Protein AF-A0A522SKP1-F1 (afdb_monomer_lite)

Sequence (192 aa):
MNYILMKWAIGGFLCLIQFFSLSTPVSAQMIFCGKASSDLYKVLIRNDFKVKRYDSPSVAITSAPDAAVIFIIANGYPKIKNEIAPELLQLARKKNLRLYIEYPVKLPGLSISDTVIEARLERGIIVSDDFDKDLEPMSILGINDCHIIPAKVDSPLIVLGNVAGFDKAVYGVKDVKTYPGTPAIKQRLVFL

Foldseek 3Di:
DPPPPPPVVVPPPPPPPPPPPPPPPPPAAAEEAEDCPDPVNVVCVVVVHRYHYDPDLQCRLVVGAAQHEYEHAQHDPPVGADEDDVVSVVSCVVSVYWYKGFRHPDDPPKDWAPDKDFDDQKWKFACDPPDDPQRDGQFTHDDPRDIWTFMDDPDAGIKIWRADDDGGRVVDDPPTDIGRTDSIDRPPPDPD

pLDDT: mean 80.48, std 19.47, range [23.89, 97.56]

Structure (mmCIF, N/CA/C/O backbone):
data_AF-A0A522SKP1-F1
#
_entry.id   AF-A0A522SKP1-F1
#
loop_
_atom_site.group_PDB
_atom_site.id
_atom_site.type_symbol
_atom_site.label_atom_id
_atom_site.label_alt_id
_atom_site.label_comp_id
_atom_site.label_asym_id
_atom_site.label_entity_id
_atom_site.label_seq_id
_atom_site.pdbx_PDB_ins_code
_atom_site.Cartn_x
_atom_site.Cartn_y
_atom_site.Cartn_z
_atom_site.occupancy
_atom_site.B_iso_or_equiv
_atom_site.auth_seq_id
_atom_site.auth_comp_id
_atom_site.auth_asym_id
_atom_site.auth_atom_id
_atom_site.pdbx_PDB_model_num
ATOM 1 N N . MET A 1 1 ? -27.621 -32.223 -66.601 1.00 51.00 1 MET A N 1
ATOM 2 C CA . MET A 1 1 ? -26.224 -32.230 -66.106 1.00 51.00 1 MET A CA 1
ATOM 3 C C . MET A 1 1 ? -25.909 -30.798 -65.693 1.00 51.00 1 MET A C 1
ATOM 5 O O . MET A 1 1 ? -26.190 -29.950 -66.522 1.00 51.00 1 MET A O 1
ATOM 9 N N . ASN A 1 2 ? -25.442 -30.531 -64.462 1.00 49.78 2 ASN A N 1
ATOM 10 C CA . ASN A 1 2 ? -24.969 -29.221 -63.924 1.00 49.78 2 ASN A CA 1
ATOM 11 C C . ASN A 1 2 ? -25.647 -28.716 -62.628 1.00 49.78 2 ASN A C 1
ATOM 13 O O . ASN A 1 2 ? -25.691 -27.518 -62.386 1.00 49.78 2 ASN A O 1
ATOM 17 N N . TYR A 1 3 ? -26.088 -29.610 -61.734 1.00 50.09 3 TYR A N 1
ATOM 18 C CA . TYR A 1 3 ? -26.435 -29.242 -60.342 1.00 50.09 3 TYR A CA 1
ATOM 19 C C . TYR A 1 3 ? -25.334 -29.586 -59.317 1.00 50.09 3 TYR A C 1
ATOM 21 O O . TYR A 1 3 ? -25.556 -29.502 -58.113 1.00 50.09 3 TYR A O 1
ATOM 29 N N . ILE A 1 4 ? -24.135 -29.967 -59.779 1.00 52.53 4 ILE A N 1
ATOM 30 C CA . ILE A 1 4 ? -23.022 -30.414 -58.914 1.00 52.53 4 ILE A CA 1
ATOM 31 C C . ILE A 1 4 ? -21.950 -29.323 -58.726 1.00 52.53 4 ILE A C 1
ATOM 33 O O . ILE A 1 4 ? -21.206 -29.357 -57.749 1.00 52.53 4 ILE A O 1
ATOM 37 N N . LEU A 1 5 ? -21.908 -28.292 -59.580 1.00 47.09 5 LEU A N 1
ATOM 38 C CA . LEU A 1 5 ? -20.851 -27.272 -59.521 1.00 47.09 5 LEU A CA 1
ATOM 39 C C . LEU A 1 5 ? -21.137 -26.074 -58.597 1.00 47.09 5 LEU A C 1
ATOM 41 O O . LEU A 1 5 ? -20.236 -25.280 -58.360 1.00 47.09 5 LEU A O 1
ATOM 45 N N . MET A 1 6 ? -22.347 -25.943 -58.039 1.00 43.56 6 MET A N 1
ATOM 46 C CA . MET A 1 6 ? -22.731 -24.776 -57.220 1.00 43.56 6 MET A CA 1
ATOM 47 C C . MET A 1 6 ? -22.872 -25.081 -55.719 1.00 43.56 6 MET A C 1
ATOM 49 O O . MET A 1 6 ? -23.517 -24.340 -54.986 1.00 43.56 6 MET A O 1
ATOM 53 N N . LYS A 1 7 ? -22.267 -26.175 -55.239 1.00 44.56 7 LYS A N 1
ATOM 54 C CA . LYS A 1 7 ? -22.150 -26.464 -53.794 1.00 44.56 7 LYS A CA 1
ATOM 55 C C . LYS A 1 7 ? -20.744 -26.244 -53.228 1.00 44.56 7 LYS A C 1
ATOM 57 O O . LYS A 1 7 ? -20.591 -26.173 -52.016 1.00 44.56 7 LYS A O 1
ATOM 62 N N . TRP A 1 8 ? -19.742 -26.042 -54.083 1.00 45.84 8 TRP A N 1
ATOM 63 C CA . TRP A 1 8 ? -18.351 -25.840 -53.658 1.00 45.84 8 TRP A CA 1
ATOM 64 C C . TRP A 1 8 ? -17.953 -24.368 -53.474 1.00 45.84 8 TRP A C 1
ATOM 66 O O . TRP A 1 8 ? -16.864 -24.096 -52.988 1.00 45.84 8 TRP A O 1
ATOM 76 N N . ALA A 1 9 ? -18.837 -23.412 -53.786 1.00 47.34 9 ALA A N 1
ATOM 77 C CA . ALA A 1 9 ? -18.573 -21.983 -53.568 1.00 47.34 9 ALA A CA 1
ATOM 78 C C . ALA A 1 9 ? -18.977 -21.478 -52.166 1.00 47.34 9 ALA A C 1
ATOM 80 O O . ALA A 1 9 ? -18.608 -20.374 -51.785 1.00 47.34 9 ALA A O 1
ATOM 81 N N . ILE A 1 10 ? -19.708 -22.279 -51.381 1.00 50.38 10 ILE A N 1
ATOM 82 C CA . ILE A 1 10 ? -20.175 -21.898 -50.031 1.00 50.38 10 ILE A CA 1
ATOM 83 C C . ILE A 1 10 ? -19.309 -22.554 -48.932 1.00 50.38 10 ILE A C 1
ATOM 85 O O . ILE A 1 10 ? -19.344 -22.152 -47.775 1.00 50.38 10 ILE A O 1
ATOM 89 N N . GLY A 1 11 ? -18.457 -23.521 -49.293 1.00 43.12 11 GLY A N 1
ATOM 90 C CA . GLY A 1 11 ? -17.601 -24.261 -48.356 1.00 43.12 11 GLY A CA 1
ATOM 91 C C . GLY A 1 11 ? -16.252 -23.610 -48.023 1.00 43.12 11 GLY A C 1
ATOM 92 O O . GLY A 1 11 ? -15.461 -24.221 -47.314 1.00 43.12 11 GLY A O 1
ATOM 93 N N . GLY A 1 12 ? -15.960 -22.411 -48.542 1.00 45.41 12 GLY A N 1
ATOM 94 C CA . GLY A 1 12 ? -14.642 -21.766 -48.413 1.00 45.41 12 GLY A CA 1
ATOM 95 C C . GLY A 1 12 ? -14.581 -20.540 -47.497 1.00 45.41 12 GLY A C 1
ATOM 96 O O . GLY A 1 12 ? -13.493 -20.031 -47.251 1.00 45.41 12 GLY A O 1
ATOM 97 N N . PHE A 1 13 ? -15.716 -20.053 -46.985 1.00 48.25 13 PHE A N 1
ATOM 98 C CA . PHE A 1 13 ? -15.781 -18.780 -46.245 1.00 48.25 13 PHE A CA 1
ATOM 99 C C . PHE A 1 13 ? -16.067 -18.937 -44.740 1.00 48.25 13 PHE A C 1
ATOM 101 O O . PHE A 1 13 ? -16.384 -17.970 -44.058 1.00 48.25 13 PHE A O 1
ATOM 108 N N . LEU A 1 14 ? -15.940 -20.151 -44.195 1.00 46.16 14 LEU A N 1
ATOM 109 C CA . LEU A 1 14 ? -16.206 -20.435 -42.778 1.00 46.16 14 LEU A CA 1
ATOM 110 C C . LEU A 1 14 ? -14.961 -20.915 -42.013 1.00 46.16 14 LEU A C 1
ATOM 112 O O . LEU A 1 14 ? -15.077 -21.687 -41.069 1.00 46.16 14 LEU A O 1
ATOM 116 N N . CYS A 1 15 ? -13.762 -20.495 -42.431 1.00 43.53 15 CYS A N 1
ATOM 117 C CA . CYS A 1 15 ? -12.507 -20.951 -41.816 1.00 43.53 15 CYS A CA 1
ATOM 118 C C . CYS A 1 15 ? -11.520 -19.821 -41.457 1.00 43.53 15 CYS A C 1
ATOM 120 O O . CYS A 1 15 ? -10.360 -20.096 -41.168 1.00 43.53 15 CYS A O 1
ATOM 122 N N . LEU A 1 16 ? -11.960 -18.553 -41.453 1.00 47.84 16 LEU A N 1
ATOM 123 C CA . LEU A 1 16 ? -11.087 -17.388 -41.208 1.00 47.84 16 LEU A CA 1
ATOM 124 C C . LEU A 1 16 ? -11.371 -16.598 -39.915 1.00 47.84 16 LEU A C 1
ATOM 126 O O . LEU A 1 16 ? -10.656 -15.644 -39.634 1.00 47.84 16 LEU A O 1
ATOM 130 N N . ILE A 1 17 ? -12.345 -16.996 -39.085 1.00 51.75 17 ILE A N 1
ATOM 131 C CA . ILE A 1 17 ? -12.649 -16.315 -37.801 1.00 51.75 17 ILE A CA 1
ATOM 132 C C . ILE A 1 17 ? -12.533 -17.290 -36.610 1.00 51.75 17 ILE A C 1
ATOM 134 O O . ILE A 1 17 ? -13.198 -17.161 -35.592 1.00 51.75 17 ILE A O 1
ATOM 138 N N . GLN A 1 18 ? -11.663 -18.297 -36.721 1.00 47.50 18 GLN A N 1
ATOM 139 C CA . GLN A 1 18 ? -11.276 -19.150 -35.586 1.00 47.50 18 GLN A CA 1
ATOM 140 C C . GLN A 1 18 ? -9.881 -18.814 -35.041 1.00 47.50 18 GLN A C 1
ATOM 142 O O . GLN A 1 18 ? -9.303 -19.602 -34.298 1.00 47.50 18 GLN A O 1
ATOM 147 N N . PHE A 1 19 ? -9.379 -17.596 -35.289 1.00 51.16 19 PHE A N 1
ATOM 148 C CA . PHE A 1 19 ? -8.466 -16.955 -34.337 1.00 51.16 19 PHE A CA 1
ATOM 149 C C . PHE A 1 19 ? -9.273 -16.552 -33.098 1.00 51.16 19 PHE A C 1
ATOM 151 O O . PHE A 1 19 ? -9.514 -15.383 -32.810 1.00 51.16 19 PHE A O 1
ATOM 158 N N . PHE A 1 20 ? -9.742 -17.570 -32.380 1.00 48.44 20 PHE A N 1
ATOM 159 C CA . PHE A 1 20 ? -10.091 -17.454 -30.983 1.00 48.44 20 PHE A CA 1
ATOM 160 C C . PHE A 1 20 ? -8.786 -17.042 -30.311 1.00 48.44 20 PHE A C 1
ATOM 162 O O . PHE A 1 20 ? -7.871 -17.854 -30.168 1.00 48.44 20 PHE A O 1
ATOM 169 N N . SER A 1 21 ? -8.650 -15.747 -30.025 1.00 45.88 21 SER A N 1
ATOM 170 C CA . SER A 1 21 ? -7.578 -15.227 -29.194 1.00 45.88 21 SER A CA 1
ATOM 171 C C . SER A 1 21 ? -7.577 -16.049 -27.914 1.00 45.88 21 SER A C 1
ATOM 173 O O . SER A 1 21 ? -8.400 -15.837 -27.025 1.00 45.88 21 SER A O 1
ATOM 175 N N . LEU A 1 22 ? -6.660 -17.012 -27.825 1.00 45.50 22 LEU A N 1
ATOM 176 C CA . LEU A 1 22 ? -6.204 -17.524 -26.550 1.00 45.50 22 LEU A CA 1
ATOM 177 C C . LEU A 1 22 ? -5.517 -16.329 -25.894 1.00 45.50 22 LEU A C 1
ATOM 179 O O . LEU A 1 22 ? -4.317 -16.111 -26.042 1.00 45.50 22 LEU A O 1
ATOM 183 N N . SER A 1 23 ? -6.307 -15.495 -25.224 1.00 53.03 23 SER A N 1
ATOM 184 C CA . SER A 1 23 ? -5.803 -14.554 -24.245 1.00 53.03 23 SER A CA 1
ATOM 185 C C . SER A 1 23 ? -5.222 -15.415 -23.138 1.00 53.03 23 SER A C 1
ATOM 187 O O . SER A 1 23 ? -5.904 -15.758 -22.177 1.00 53.03 23 SER A O 1
ATOM 189 N N . THR A 1 24 ? -3.966 -15.836 -23.299 1.00 52.34 24 THR A N 1
ATOM 190 C CA . THR A 1 24 ? -3.196 -16.336 -22.170 1.00 52.34 24 THR A CA 1
ATOM 191 C C . THR A 1 24 ? -3.277 -15.230 -21.130 1.00 52.34 24 THR A C 1
ATOM 193 O O . THR A 1 24 ? -2.902 -14.099 -21.466 1.00 52.34 24 THR A O 1
ATOM 196 N N . PRO A 1 25 ? -3.807 -15.485 -19.922 1.00 53.09 25 PRO A N 1
ATOM 197 C CA . PRO A 1 25 ? -3.788 -14.476 -18.886 1.00 53.09 25 PRO A CA 1
ATOM 198 C C . PRO A 1 25 ? -2.323 -14.098 -18.713 1.00 53.09 25 PRO A C 1
ATOM 200 O O . PRO A 1 25 ? -1.500 -14.931 -18.326 1.00 53.09 25 PRO A O 1
ATOM 203 N N . VAL A 1 26 ? -1.973 -12.870 -19.102 1.00 54.62 26 VAL A N 1
ATOM 204 C CA . VAL A 1 26 ? -0.657 -12.318 -18.809 1.00 54.62 26 VAL A CA 1
ATOM 205 C C . VAL A 1 26 ? -0.577 -12.356 -17.296 1.00 54.62 26 VAL A C 1
ATOM 207 O O . VAL A 1 26 ? -1.266 -11.604 -16.609 1.00 54.62 26 VAL A O 1
ATOM 210 N N . SER A 1 27 ? 0.199 -13.304 -16.775 1.00 62.56 27 SER A N 1
ATOM 211 C CA . SER A 1 27 ? 0.531 -13.346 -15.362 1.00 62.56 27 SER A CA 1
ATOM 212 C C . SER A 1 27 ? 1.279 -12.054 -15.084 1.00 62.56 27 SER A C 1
ATOM 214 O O . SER A 1 27 ? 2.463 -11.945 -15.405 1.00 62.56 27 SER A O 1
ATOM 216 N N . ALA A 1 28 ? 0.566 -11.055 -14.563 1.00 70.75 28 ALA A N 1
ATOM 217 C CA . ALA A 1 28 ? 1.128 -9.745 -14.298 1.00 70.75 28 ALA A CA 1
ATOM 218 C C . ALA A 1 28 ? 2.372 -9.925 -13.426 1.00 70.75 28 ALA A C 1
ATOM 220 O O . ALA A 1 28 ? 2.309 -10.521 -12.348 1.00 70.75 28 ALA A O 1
ATOM 221 N N . GLN A 1 29 ? 3.520 -9.461 -13.921 1.00 88.50 29 GLN A N 1
ATOM 222 C CA . GLN A 1 29 ? 4.763 -9.575 -13.176 1.00 88.50 29 GLN A CA 1
ATOM 223 C C . GLN A 1 29 ? 4.621 -8.816 -11.855 1.00 88.50 29 GLN A C 1
ATOM 225 O O . GLN A 1 29 ? 4.194 -7.660 -11.843 1.00 88.50 29 GLN A O 1
ATOM 230 N N . MET A 1 30 ? 4.997 -9.465 -10.754 1.00 94.12 30 MET A N 1
ATOM 231 C CA . MET A 1 30 ? 5.012 -8.844 -9.438 1.00 94.12 30 MET A CA 1
ATOM 232 C C . MET A 1 30 ? 6.386 -8.232 -9.163 1.00 94.12 30 MET A C 1
ATOM 234 O O . MET A 1 30 ? 7.426 -8.888 -9.279 1.00 94.12 30 MET A O 1
ATOM 238 N N . ILE A 1 31 ? 6.392 -6.959 -8.791 1.00 96.94 31 ILE A N 1
ATOM 239 C CA . ILE A 1 31 ? 7.588 -6.189 -8.471 1.00 96.94 31 ILE A CA 1
ATOM 240 C C . ILE A 1 31 ? 7.453 -5.653 -7.048 1.00 96.94 31 ILE A C 1
ATOM 242 O O . ILE A 1 31 ? 6.400 -5.160 -6.649 1.00 96.94 31 ILE A O 1
ATOM 246 N N . PHE A 1 32 ? 8.535 -5.729 -6.283 1.00 97.44 32 PHE A N 1
ATOM 247 C CA . PHE A 1 32 ? 8.614 -5.195 -4.930 1.00 97.44 32 PHE A CA 1
ATOM 248 C C . PHE A 1 32 ? 9.703 -4.135 -4.851 1.00 97.44 32 PHE A C 1
ATOM 250 O O . PHE A 1 32 ? 10.858 -4.381 -5.189 1.00 97.44 32 PHE A O 1
ATOM 257 N N . CYS A 1 33 ? 9.340 -2.954 -4.381 1.00 97.56 33 CYS A N 1
ATOM 258 C CA . CYS A 1 33 ? 10.231 -1.841 -4.137 1.00 97.56 33 CYS A CA 1
ATOM 259 C C . CYS A 1 33 ? 10.331 -1.610 -2.628 1.00 97.56 33 CYS A C 1
ATOM 261 O O . CYS A 1 33 ? 9.392 -1.118 -2.004 1.00 97.56 33 CYS A O 1
ATOM 263 N N . GLY A 1 34 ? 11.474 -1.968 -2.047 1.00 95.62 34 GLY A N 1
ATOM 264 C CA . GLY A 1 34 ? 11.715 -1.876 -0.611 1.00 95.62 34 GLY A CA 1
ATOM 265 C C . GLY A 1 34 ? 12.839 -2.798 -0.142 1.00 95.62 34 GLY A C 1
ATOM 266 O O . GLY A 1 34 ? 13.374 -3.608 -0.905 1.00 95.62 34 GLY A O 1
ATOM 267 N N . LYS A 1 35 ? 13.188 -2.701 1.142 1.00 95.19 35 LYS A N 1
ATOM 268 C CA . LYS A 1 35 ? 14.231 -3.520 1.774 1.00 95.19 35 LYS A CA 1
ATOM 269 C C . LYS A 1 35 ? 13.868 -5.005 1.751 1.00 95.19 35 LYS A C 1
ATOM 271 O O . LYS A 1 35 ? 12.743 -5.382 2.069 1.00 95.19 35 LYS A O 1
ATOM 276 N N . ALA A 1 36 ? 14.861 -5.861 1.508 1.00 93.94 36 ALA A N 1
ATOM 277 C CA . ALA A 1 36 ? 14.711 -7.316 1.632 1.00 93.94 36 ALA A CA 1
ATOM 278 C C . ALA A 1 36 ? 14.377 -7.773 3.068 1.00 93.94 36 ALA A C 1
ATOM 280 O O . ALA A 1 36 ? 13.857 -8.865 3.274 1.00 93.94 36 ALA A O 1
ATOM 281 N N . SER A 1 37 ? 14.657 -6.934 4.070 1.00 93.12 37 SER A N 1
ATOM 282 C CA . SER A 1 37 ? 14.289 -7.183 5.465 1.00 93.12 37 SER A CA 1
ATOM 283 C C . SER A 1 37 ? 12.813 -6.910 5.773 1.00 93.12 37 SER A C 1
ATOM 285 O O . SER A 1 37 ? 12.397 -7.202 6.892 1.00 93.12 37 SER A O 1
ATOM 287 N N . SER A 1 38 ? 12.039 -6.351 4.831 1.00 91.88 38 SER A N 1
ATOM 288 C CA . SER A 1 38 ? 10.600 -6.112 4.991 1.00 91.88 38 SER A CA 1
ATOM 289 C C . SER A 1 38 ? 9.860 -7.424 5.233 1.00 91.88 38 SER A C 1
ATOM 291 O O . SER A 1 38 ? 10.081 -8.407 4.523 1.00 91.88 38 SER A O 1
ATOM 293 N N . ASP A 1 39 ? 8.954 -7.438 6.208 1.00 89.88 39 ASP A N 1
ATOM 294 C CA . ASP A 1 39 ? 8.172 -8.635 6.510 1.00 89.88 39 ASP A CA 1
ATOM 295 C C . ASP A 1 39 ? 7.238 -9.009 5.361 1.00 89.88 39 ASP A C 1
ATOM 297 O O . ASP A 1 39 ? 7.133 -10.191 5.041 1.00 89.88 39 ASP A O 1
ATOM 301 N N . LEU A 1 40 ? 6.679 -8.025 4.646 1.00 90.31 40 LEU A N 1
ATOM 302 C CA . LEU A 1 40 ? 5.910 -8.287 3.430 1.00 90.31 40 LEU A CA 1
ATOM 303 C C . LEU A 1 40 ? 6.770 -8.976 2.361 1.00 90.31 40 LEU A C 1
ATOM 305 O O . LEU A 1 40 ? 6.334 -9.963 1.777 1.00 90.31 40 LEU A O 1
ATOM 309 N N . TYR A 1 41 ? 8.008 -8.517 2.138 1.00 94.25 41 TYR A N 1
ATOM 310 C CA . TYR A 1 41 ? 8.912 -9.181 1.191 1.00 94.25 41 TYR A CA 1
ATOM 311 C C . TYR A 1 41 ? 9.189 -10.630 1.599 1.00 94.25 41 TYR A C 1
ATOM 313 O O . TYR A 1 41 ? 9.073 -11.539 0.779 1.00 94.25 41 TYR A O 1
ATOM 321 N N . LYS A 1 42 ? 9.504 -10.865 2.879 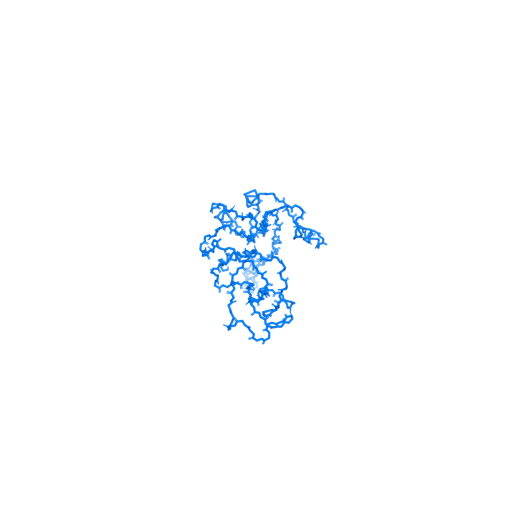1.00 94.94 42 LYS A N 1
ATOM 322 C CA . LYS A 1 42 ? 9.740 -12.218 3.403 1.00 94.94 42 LYS A CA 1
ATOM 323 C C . LYS A 1 42 ? 8.513 -13.110 3.229 1.00 94.94 42 LYS A C 1
ATOM 325 O O . LYS A 1 42 ? 8.673 -14.262 2.847 1.00 94.94 42 LYS A O 1
ATOM 330 N N . VAL A 1 43 ? 7.312 -12.601 3.507 1.00 94.00 43 VAL A N 1
ATOM 331 C CA . VAL A 1 43 ? 6.054 -13.345 3.339 1.00 94.00 43 VAL A CA 1
ATOM 332 C C . VAL A 1 43 ? 5.827 -13.699 1.873 1.00 94.00 43 VAL A C 1
ATOM 334 O O . VAL A 1 43 ? 5.525 -14.854 1.590 1.00 94.00 43 VAL A O 1
ATOM 337 N N . LEU A 1 44 ? 6.037 -12.764 0.942 1.00 92.81 44 LEU A N 1
ATOM 338 C CA . LEU A 1 44 ? 5.901 -13.035 -0.493 1.00 92.81 44 LEU A CA 1
ATOM 339 C C . LEU A 1 44 ? 6.845 -14.158 -0.945 1.00 92.81 44 LEU A C 1
ATOM 341 O O . LEU A 1 44 ? 6.407 -15.108 -1.584 1.00 92.81 44 LEU A O 1
ATOM 345 N N . ILE A 1 45 ? 8.122 -14.095 -0.560 1.00 94.88 45 ILE A N 1
ATOM 346 C CA . ILE A 1 45 ? 9.100 -15.128 -0.932 1.00 94.88 45 ILE A CA 1
ATOM 347 C C . ILE A 1 45 ? 8.792 -16.475 -0.263 1.00 94.88 45 ILE A C 1
ATOM 349 O O . ILE A 1 45 ? 8.900 -17.507 -0.913 1.00 94.88 45 ILE A O 1
ATOM 353 N N . ARG A 1 46 ? 8.377 -16.486 1.012 1.00 96.19 46 ARG A N 1
ATOM 354 C CA . ARG A 1 46 ? 8.002 -17.719 1.733 1.00 96.19 46 ARG A CA 1
ATOM 355 C C . ARG A 1 46 ? 6.777 -18.423 1.150 1.00 96.19 46 ARG A C 1
ATOM 357 O O . ARG A 1 46 ? 6.621 -19.610 1.390 1.00 96.19 46 ARG A O 1
ATOM 364 N N . ASN A 1 47 ? 5.918 -17.695 0.440 1.00 93.06 47 ASN A N 1
ATOM 365 C CA . ASN A 1 47 ? 4.747 -18.237 -0.251 1.00 93.06 47 ASN A CA 1
ATOM 366 C C . ASN A 1 47 ? 5.010 -18.431 -1.758 1.00 93.06 47 ASN A C 1
ATOM 368 O O . ASN A 1 47 ? 4.076 -18.406 -2.554 1.00 93.06 47 ASN A O 1
ATOM 372 N N . ASP A 1 48 ? 6.280 -18.562 -2.157 1.00 93.31 48 ASP A N 1
ATOM 373 C CA . ASP A 1 48 ? 6.715 -18.873 -3.524 1.00 93.31 48 ASP A CA 1
ATOM 374 C C . ASP A 1 48 ? 6.258 -17.874 -4.607 1.00 93.31 48 ASP A C 1
ATOM 376 O O . ASP A 1 48 ? 6.242 -18.182 -5.805 1.00 93.31 48 ASP A O 1
ATOM 380 N N . PHE A 1 49 ? 5.938 -16.629 -4.226 1.00 91.44 49 PHE A N 1
ATOM 381 C CA . PHE A 1 49 ? 5.663 -15.585 -5.208 1.00 91.44 49 PHE A CA 1
ATOM 382 C C . PHE A 1 49 ? 6.941 -15.227 -5.975 1.00 91.44 49 PHE A C 1
ATOM 384 O O . PHE A 1 49 ? 7.986 -14.905 -5.403 1.00 91.44 49 PHE A O 1
ATOM 391 N N . LYS A 1 50 ? 6.846 -15.203 -7.309 1.00 92.50 50 LYS A N 1
ATOM 392 C CA . LYS A 1 50 ? 7.926 -14.731 -8.185 1.00 92.50 50 LYS A CA 1
ATOM 393 C C . LYS A 1 50 ? 7.941 -13.207 -8.205 1.00 92.50 50 LYS A C 1
ATOM 395 O O . LYS A 1 50 ? 7.203 -12.586 -8.969 1.00 92.50 50 LYS A O 1
ATOM 400 N N . VAL A 1 51 ? 8.794 -12.616 -7.373 1.00 94.06 51 VAL A N 1
ATOM 401 C CA . VAL A 1 51 ? 8.865 -11.162 -7.196 1.00 94.06 51 VAL A CA 1
ATOM 402 C C . VAL A 1 51 ? 10.229 -10.619 -7.607 1.00 94.06 51 VAL A C 1
ATOM 404 O O . VAL A 1 51 ? 11.263 -11.095 -7.139 1.00 94.06 51 VAL A O 1
ATOM 407 N N . LYS A 1 52 ? 10.252 -9.581 -8.451 1.00 95.81 52 LYS A N 1
ATOM 408 C CA . LYS A 1 52 ? 11.487 -8.841 -8.754 1.00 95.81 52 LYS A CA 1
ATOM 409 C C . LYS A 1 52 ? 11.660 -7.695 -7.761 1.00 95.81 52 LYS A C 1
ATOM 411 O O . LYS A 1 52 ? 10.775 -6.849 -7.650 1.00 95.81 52 LYS A O 1
ATOM 416 N N . ARG A 1 53 ? 12.790 -7.654 -7.047 1.00 97.00 53 ARG A N 1
ATOM 417 C CA . ARG A 1 53 ? 13.057 -6.632 -6.024 1.00 97.00 53 ARG A CA 1
ATOM 418 C C . ARG A 1 53 ? 13.861 -5.452 -6.575 1.00 97.00 53 ARG A C 1
ATOM 420 O O . ARG A 1 53 ? 14.844 -5.655 -7.282 1.00 97.00 53 ARG A O 1
ATOM 427 N N . TYR A 1 54 ? 13.482 -4.241 -6.181 1.00 97.31 54 TYR A N 1
ATOM 428 C CA . TYR A 1 54 ? 14.214 -2.994 -6.401 1.00 97.31 54 TYR A CA 1
ATOM 429 C C . TYR A 1 54 ? 14.297 -2.183 -5.103 1.00 97.31 54 TYR A C 1
ATOM 431 O O . TYR A 1 54 ? 13.481 -2.354 -4.198 1.00 97.31 54 TYR A O 1
ATOM 439 N N . ASP A 1 55 ? 15.264 -1.272 -5.026 1.00 94.94 55 ASP A N 1
ATOM 440 C CA . ASP A 1 55 ? 15.429 -0.364 -3.882 1.00 94.94 55 ASP A CA 1
ATOM 441 C C . ASP A 1 55 ? 14.829 1.034 -4.126 1.00 94.94 55 ASP A C 1
ATOM 443 O O . ASP A 1 55 ? 14.644 1.792 -3.177 1.00 94.94 55 ASP A O 1
ATOM 447 N N . SER A 1 56 ? 14.497 1.371 -5.380 1.00 95.06 56 SER A N 1
ATOM 448 C CA . SER A 1 56 ? 13.980 2.687 -5.775 1.00 95.06 56 SER A CA 1
ATOM 449 C C . SER A 1 56 ? 12.686 2.587 -6.596 1.00 95.06 56 SER A C 1
ATOM 451 O O . SER A 1 56 ? 12.653 1.825 -7.574 1.00 95.06 56 SER A O 1
ATOM 453 N N . PRO A 1 57 ? 11.658 3.409 -6.292 1.00 95.62 57 PRO A N 1
ATOM 454 C CA . PRO A 1 57 ? 10.434 3.471 -7.086 1.00 95.62 57 PRO A CA 1
ATOM 455 C C . PRO A 1 57 ? 10.680 3.870 -8.543 1.00 95.62 57 PRO A C 1
ATOM 457 O O . PRO A 1 57 ? 10.023 3.342 -9.439 1.00 95.62 57 PRO A O 1
ATOM 460 N N . SER A 1 58 ? 11.646 4.760 -8.805 1.00 97.00 58 SER A N 1
ATOM 461 C CA . SER A 1 58 ? 11.945 5.218 -10.169 1.00 97.00 58 SER A CA 1
ATOM 462 C C . SER A 1 58 ? 12.435 4.073 -11.051 1.00 97.00 58 SER A C 1
ATOM 464 O O . SER A 1 58 ? 11.946 3.891 -12.168 1.00 97.00 58 SER A O 1
ATOM 466 N N . VAL A 1 59 ? 13.348 3.251 -10.527 1.00 97.25 59 VAL A N 1
ATOM 467 C CA . VAL A 1 59 ? 13.892 2.087 -11.233 1.00 97.25 59 VAL A CA 1
ATOM 468 C C . VAL A 1 59 ? 12.823 1.009 -11.386 1.00 97.25 59 VAL A C 1
ATOM 470 O O . VAL A 1 59 ? 12.700 0.441 -12.472 1.00 97.25 59 VAL A O 1
ATOM 473 N N . ALA A 1 60 ? 12.021 0.763 -10.345 1.00 97.06 60 ALA A N 1
ATOM 474 C CA . ALA A 1 60 ? 10.933 -0.211 -10.383 1.00 97.06 60 ALA A CA 1
ATOM 475 C C . ALA A 1 60 ? 9.905 0.125 -11.477 1.00 97.06 60 ALA A C 1
ATOM 477 O O . ALA A 1 60 ? 9.629 -0.714 -12.328 1.00 97.06 60 ALA A O 1
ATOM 478 N N . ILE A 1 61 ? 9.401 1.364 -11.515 1.00 97.31 61 ILE A N 1
ATOM 479 C CA . ILE A 1 61 ? 8.396 1.820 -12.494 1.00 97.31 61 ILE A CA 1
ATOM 480 C C . ILE A 1 61 ? 8.976 1.850 -13.918 1.00 97.31 61 ILE A C 1
ATOM 482 O O . ILE A 1 61 ? 8.331 1.423 -14.882 1.00 97.31 61 ILE A O 1
ATOM 486 N N . THR A 1 62 ? 10.215 2.321 -14.075 1.00 97.44 62 THR A N 1
ATOM 487 C CA . THR A 1 62 ? 10.853 2.413 -15.399 1.00 97.44 62 THR A CA 1
ATOM 488 C C . THR A 1 62 ? 11.157 1.033 -15.976 1.00 97.44 62 THR A C 1
ATOM 490 O O . THR A 1 62 ? 10.948 0.814 -17.168 1.00 97.44 62 THR A O 1
ATOM 493 N N . SER A 1 63 ? 11.573 0.083 -15.135 1.00 96.56 63 SER A N 1
ATOM 494 C CA . SER A 1 63 ? 11.918 -1.281 -15.557 1.00 96.56 63 SER A CA 1
ATOM 495 C C . SER A 1 63 ? 10.716 -2.217 -15.676 1.00 96.56 63 SER A C 1
ATOM 497 O O . SER A 1 63 ? 10.855 -3.303 -16.236 1.00 96.56 63 SER A O 1
ATOM 499 N N . ALA A 1 64 ? 9.567 -1.845 -15.108 1.00 96.19 64 ALA A N 1
ATOM 500 C CA . ALA A 1 64 ? 8.376 -2.679 -15.129 1.00 96.19 64 ALA A CA 1
ATOM 501 C C . ALA A 1 64 ? 7.846 -2.864 -16.560 1.00 96.19 64 ALA A C 1
ATOM 503 O O . ALA A 1 64 ? 7.761 -1.868 -17.293 1.00 96.19 64 ALA A O 1
ATOM 504 N N . PRO A 1 65 ? 7.471 -4.093 -16.955 1.00 94.81 65 PRO A N 1
ATOM 505 C CA . PRO A 1 65 ? 6.685 -4.299 -18.160 1.00 94.81 65 PRO A CA 1
ATOM 506 C C . PRO A 1 65 ? 5.280 -3.724 -17.970 1.00 94.81 65 PRO A C 1
ATOM 508 O O . PRO A 1 65 ? 4.835 -3.486 -16.841 1.00 94.81 65 PRO A O 1
ATOM 511 N N . ASP A 1 66 ? 4.581 -3.516 -19.079 1.00 93.44 66 ASP A N 1
ATOM 512 C CA . ASP A 1 66 ? 3.203 -3.039 -19.055 1.00 93.44 66 ASP A CA 1
ATOM 513 C C . ASP A 1 66 ? 2.304 -3.996 -18.253 1.00 93.44 66 ASP A C 1
ATOM 515 O O . ASP A 1 66 ? 2.537 -5.207 -18.197 1.00 93.44 66 ASP A O 1
ATOM 519 N N . ALA A 1 67 ? 1.288 -3.438 -17.596 1.00 93.31 67 ALA A N 1
ATOM 520 C CA . ALA A 1 67 ? 0.340 -4.140 -16.728 1.00 93.31 67 ALA A CA 1
ATOM 521 C C . ALA A 1 67 ? 0.935 -4.842 -15.484 1.00 93.31 67 ALA A C 1
ATOM 523 O O . ALA A 1 67 ? 0.226 -5.590 -14.804 1.00 93.31 67 ALA A O 1
ATOM 524 N N . ALA A 1 68 ? 2.206 -4.604 -15.136 1.00 93.94 68 ALA A N 1
ATOM 525 C CA . ALA A 1 68 ? 2.811 -5.170 -13.929 1.00 93.94 68 ALA A CA 1
ATOM 526 C C . ALA A 1 68 ? 2.180 -4.634 -12.629 1.00 93.94 68 ALA A C 1
ATOM 528 O O . ALA A 1 68 ? 1.644 -3.522 -12.566 1.00 93.94 68 ALA A O 1
ATOM 529 N N . VAL A 1 69 ? 2.300 -5.428 -11.561 1.00 94.62 69 VAL A N 1
ATOM 530 C CA . VAL A 1 69 ? 1.900 -5.056 -10.198 1.00 94.62 69 VAL A CA 1
ATOM 531 C C . VAL A 1 69 ? 3.143 -4.663 -9.411 1.00 94.62 69 VAL A C 1
ATOM 533 O O . VAL A 1 69 ? 4.095 -5.439 -9.340 1.00 94.62 69 VAL A O 1
ATOM 536 N N . ILE A 1 70 ? 3.136 -3.482 -8.793 1.00 95.94 70 ILE A N 1
ATOM 537 C CA . ILE A 1 70 ? 4.269 -2.975 -8.015 1.00 95.94 70 ILE A CA 1
ATOM 538 C C . ILE A 1 70 ? 3.836 -2.630 -6.591 1.00 95.94 70 ILE A C 1
ATOM 540 O O . ILE A 1 70 ? 2.960 -1.790 -6.386 1.00 95.94 70 ILE A O 1
ATOM 544 N N . PHE A 1 71 ? 4.512 -3.227 -5.612 1.00 95.88 71 PHE A N 1
ATOM 545 C CA . PHE A 1 71 ? 4.443 -2.842 -4.203 1.00 95.88 71 PHE A CA 1
ATOM 546 C C . PHE A 1 71 ? 5.569 -1.859 -3.889 1.00 95.88 71 PHE A C 1
ATOM 548 O O . PHE A 1 71 ? 6.737 -2.216 -4.007 1.00 95.88 71 PHE A O 1
ATOM 555 N N . ILE A 1 72 ? 5.241 -0.633 -3.493 1.00 96.00 72 ILE A N 1
ATOM 556 C CA . ILE A 1 72 ? 6.193 0.395 -3.062 1.00 96.00 72 ILE A CA 1
ATOM 557 C C . ILE A 1 72 ? 6.041 0.570 -1.552 1.00 96.00 72 ILE A C 1
ATOM 559 O O . ILE A 1 72 ? 5.057 1.142 -1.091 1.00 96.00 72 ILE A O 1
ATOM 563 N N . ILE A 1 73 ? 7.003 0.042 -0.796 1.00 94.19 73 ILE A N 1
ATOM 564 C CA . ILE A 1 73 ? 6.969 -0.071 0.669 1.00 94.19 73 ILE A CA 1
ATOM 565 C C . ILE A 1 73 ? 7.784 1.050 1.311 1.00 94.19 73 ILE A C 1
ATOM 567 O O . ILE A 1 73 ? 8.842 1.445 0.818 1.00 94.19 73 ILE A O 1
ATOM 571 N N . ALA A 1 74 ? 7.276 1.603 2.408 1.00 91.19 74 ALA A N 1
ATOM 572 C CA . ALA A 1 74 ? 7.862 2.730 3.116 1.00 91.19 74 ALA A CA 1
ATOM 573 C C . ALA A 1 74 ? 8.992 2.249 4.037 1.00 91.19 74 ALA A C 1
ATOM 575 O O . ALA A 1 74 ? 8.806 1.942 5.21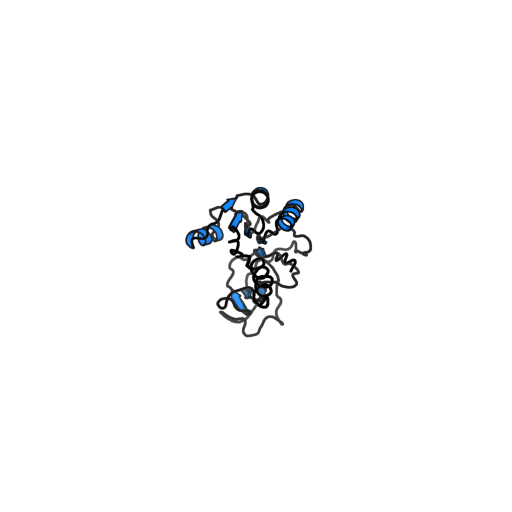1 1.00 91.19 74 ALA A O 1
ATOM 576 N N . ASN A 1 75 ? 10.217 2.225 3.508 1.00 90.31 75 ASN A N 1
ATOM 577 C CA . ASN A 1 75 ? 11.413 1.710 4.194 1.00 90.31 75 ASN A CA 1
ATOM 578 C C . ASN A 1 75 ? 11.774 2.379 5.535 1.00 90.31 75 ASN A C 1
ATOM 580 O O . ASN A 1 75 ? 12.645 1.859 6.246 1.00 90.31 75 ASN A O 1
ATOM 584 N N . GLY A 1 76 ? 11.201 3.545 5.833 1.00 88.00 76 GLY A N 1
ATOM 585 C CA . GLY A 1 76 ? 11.405 4.275 7.082 1.00 88.00 76 GLY A CA 1
ATOM 586 C C . GLY A 1 76 ? 10.105 4.591 7.810 1.00 88.00 76 GLY A C 1
ATOM 587 O O . GLY A 1 76 ? 10.098 5.501 8.637 1.00 88.00 76 GLY A O 1
ATOM 588 N N . TYR A 1 77 ? 9.019 3.877 7.504 1.00 85.56 77 TYR A N 1
ATOM 589 C CA . TYR A 1 77 ? 7.778 3.964 8.262 1.00 85.56 77 TYR A CA 1
ATOM 590 C C . TYR A 1 77 ? 8.033 3.775 9.772 1.00 85.56 77 TYR A C 1
ATOM 592 O O . TYR A 1 77 ? 8.855 2.931 10.142 1.00 85.56 77 TYR A O 1
ATOM 600 N N . PRO A 1 78 ? 7.367 4.556 10.644 1.00 88.44 78 PRO A N 1
ATOM 601 C CA . PRO A 1 78 ? 6.412 5.632 10.336 1.00 88.44 78 PRO A CA 1
ATOM 602 C C . PRO A 1 78 ? 7.053 7.020 10.143 1.00 88.44 78 PRO A C 1
ATOM 604 O O . PRO A 1 78 ? 6.351 8.007 9.930 1.00 88.44 78 PRO A O 1
ATOM 607 N N . LYS A 1 79 ? 8.385 7.127 10.220 1.00 90.31 79 LYS A N 1
ATOM 608 C CA . LYS A 1 79 ? 9.120 8.406 10.201 1.00 90.31 79 LYS A CA 1
ATOM 609 C C . LYS A 1 79 ? 9.291 8.989 8.798 1.00 90.31 79 LYS A C 1
ATOM 611 O O . LYS A 1 79 ? 9.355 10.203 8.644 1.00 90.31 79 LYS A O 1
ATOM 616 N N . ILE A 1 80 ? 9.395 8.133 7.784 1.00 90.56 80 ILE A N 1
ATOM 617 C CA . ILE A 1 80 ? 9.664 8.517 6.396 1.00 90.56 80 ILE A CA 1
ATOM 618 C C . ILE A 1 80 ? 8.506 8.047 5.518 1.00 90.56 80 ILE A C 1
ATOM 620 O O . ILE A 1 80 ? 8.205 6.854 5.460 1.00 90.56 80 ILE A O 1
ATOM 624 N N . LYS A 1 81 ? 7.884 9.007 4.831 1.00 90.00 81 LYS A N 1
ATOM 625 C CA . LYS A 1 81 ? 6.831 8.799 3.831 1.00 90.00 81 LYS A CA 1
ATOM 626 C C . LYS A 1 81 ? 7.442 8.536 2.451 1.00 90.00 81 LYS A C 1
ATOM 628 O O . LYS A 1 81 ? 8.536 9.012 2.155 1.00 90.00 81 LYS A O 1
ATOM 633 N N . ASN A 1 82 ? 6.723 7.819 1.591 1.00 90.06 82 ASN A N 1
ATOM 634 C CA . ASN A 1 82 ? 7.126 7.627 0.198 1.00 90.06 82 ASN A CA 1
ATOM 635 C C . ASN A 1 82 ? 6.761 8.852 -0.649 1.00 90.06 82 ASN A C 1
ATOM 637 O O . ASN A 1 82 ? 5.591 9.216 -0.770 1.00 90.06 82 ASN A O 1
ATOM 641 N N . GLU A 1 83 ? 7.750 9.467 -1.289 1.00 91.25 83 GLU A N 1
ATOM 642 C CA . GLU A 1 83 ? 7.516 10.493 -2.303 1.00 91.25 83 GLU A CA 1
ATOM 643 C C . GLU A 1 83 ? 7.701 9.898 -3.698 1.00 91.25 83 GLU A C 1
ATOM 645 O O . GLU A 1 83 ? 8.754 9.349 -4.024 1.00 91.25 83 GLU A O 1
ATOM 650 N N . ILE A 1 84 ? 6.663 10.008 -4.527 1.00 92.81 84 ILE A N 1
ATOM 651 C CA . ILE A 1 84 ? 6.690 9.562 -5.917 1.00 92.81 84 ILE A CA 1
ATOM 652 C C . ILE A 1 84 ? 6.521 10.787 -6.803 1.00 92.81 84 ILE A C 1
ATOM 654 O O . ILE A 1 84 ? 5.521 11.502 -6.706 1.00 92.81 84 ILE A O 1
ATOM 658 N N . ALA A 1 85 ? 7.503 11.023 -7.672 1.00 93.00 85 ALA A N 1
ATOM 659 C CA . ALA A 1 85 ? 7.442 12.119 -8.626 1.00 93.00 85 ALA A CA 1
ATOM 660 C C . ALA A 1 85 ? 6.194 11.980 -9.525 1.00 93.00 85 ALA A C 1
ATOM 662 O O . ALA A 1 85 ? 5.899 10.865 -9.976 1.00 93.00 85 ALA A O 1
ATOM 663 N N . PRO A 1 86 ? 5.484 13.081 -9.842 1.00 92.50 86 PRO A N 1
ATOM 664 C CA . PRO A 1 86 ? 4.310 13.044 -10.718 1.00 92.50 86 PRO A CA 1
ATOM 665 C C . PRO A 1 86 ? 4.579 12.353 -12.060 1.00 92.50 86 PRO A C 1
ATOM 667 O O . PRO A 1 86 ? 3.712 11.661 -12.589 1.00 92.50 86 PRO A O 1
ATOM 670 N N . GLU A 1 87 ? 5.807 12.454 -12.560 1.00 95.25 87 GLU A N 1
ATOM 671 C CA . GLU A 1 87 ? 6.180 11.953 -13.887 1.00 95.25 87 GLU A CA 1
ATOM 672 C C . GLU A 1 87 ? 6.282 10.425 -13.885 1.00 95.25 87 GLU A C 1
ATOM 674 O O . GLU A 1 87 ? 5.925 9.759 -14.856 1.00 95.25 87 GLU A O 1
ATOM 679 N N . LEU A 1 88 ? 6.686 9.850 -12.747 1.00 96.25 88 LEU A N 1
ATOM 680 C CA . LEU A 1 88 ? 6.663 8.407 -12.529 1.00 96.25 88 LEU A CA 1
ATOM 681 C C . LEU A 1 88 ? 5.227 7.887 -12.427 1.00 96.25 88 LEU A C 1
ATOM 683 O O . LEU A 1 88 ? 4.938 6.808 -12.936 1.00 96.25 88 LEU A O 1
ATOM 687 N N . LEU A 1 89 ? 4.314 8.652 -11.820 1.00 95.19 89 LEU A N 1
ATOM 688 C CA . LEU A 1 89 ? 2.893 8.293 -11.779 1.00 95.19 89 LEU A CA 1
ATOM 689 C C . LEU A 1 89 ? 2.257 8.364 -13.174 1.00 95.19 89 LEU A C 1
ATOM 691 O O . LEU A 1 89 ? 1.467 7.492 -13.530 1.00 95.19 89 LEU A O 1
ATOM 695 N N . GLN A 1 90 ? 2.625 9.354 -13.991 1.00 95.12 90 GLN A N 1
ATOM 696 C CA . GLN A 1 90 ? 2.206 9.427 -15.394 1.00 95.12 90 GLN A CA 1
ATOM 697 C C . GLN A 1 90 ? 2.749 8.248 -16.209 1.00 95.12 90 GLN A C 1
ATOM 699 O O . GLN A 1 90 ? 2.000 7.624 -16.960 1.00 95.12 90 GLN A O 1
ATOM 704 N N . LEU A 1 91 ? 4.024 7.892 -16.025 1.00 96.12 91 LEU A N 1
ATOM 705 C CA . LEU A 1 91 ? 4.619 6.720 -16.666 1.00 96.12 91 LEU A CA 1
ATOM 706 C C . LEU A 1 91 ? 3.914 5.428 -16.243 1.00 96.12 91 LEU A C 1
ATOM 708 O O . LEU A 1 91 ? 3.595 4.598 -17.093 1.00 96.12 91 LEU A O 1
ATOM 712 N N . ALA A 1 92 ? 3.627 5.275 -14.950 1.00 95.94 92 ALA A N 1
ATOM 713 C CA . ALA A 1 92 ? 2.891 4.131 -14.435 1.00 95.94 92 ALA A CA 1
ATOM 714 C C . ALA A 1 92 ? 1.495 4.024 -15.061 1.00 95.94 92 ALA A C 1
ATOM 716 O O . ALA A 1 92 ? 1.102 2.938 -15.474 1.00 95.94 92 ALA A O 1
ATOM 717 N N . ARG A 1 93 ? 0.787 5.150 -15.222 1.00 94.56 93 ARG A N 1
ATOM 718 C CA . ARG A 1 93 ? -0.497 5.198 -15.941 1.00 94.56 93 ARG A CA 1
ATOM 719 C C . ARG A 1 93 ? -0.351 4.787 -17.403 1.00 94.56 93 ARG A C 1
ATOM 721 O O . ARG A 1 93 ? -1.115 3.950 -17.866 1.00 94.56 93 ARG A O 1
ATOM 728 N N . LYS A 1 94 ? 0.646 5.322 -18.117 1.00 95.94 94 LYS A N 1
ATOM 729 C CA . LYS A 1 94 ? 0.903 4.992 -19.530 1.00 95.94 94 LYS A CA 1
ATOM 730 C C . LYS A 1 94 ? 1.155 3.496 -19.739 1.00 95.94 94 LYS A C 1
ATOM 732 O O . LYS A 1 94 ? 0.701 2.937 -20.728 1.00 95.94 94 LYS A O 1
ATOM 737 N N . LYS A 1 95 ? 1.860 2.866 -18.800 1.00 94.25 95 LYS A N 1
ATOM 738 C CA . LYS A 1 95 ? 2.163 1.430 -18.792 1.00 94.25 95 LYS A CA 1
ATOM 739 C C . LYS A 1 95 ? 1.052 0.563 -18.180 1.00 94.25 95 LYS A C 1
ATOM 741 O O . LYS A 1 95 ? 1.240 -0.639 -18.020 1.00 94.25 95 LYS A O 1
ATOM 746 N N . ASN A 1 96 ? -0.079 1.148 -17.781 1.00 94.62 96 ASN A N 1
ATOM 747 C CA . ASN A 1 96 ? -1.163 0.460 -17.073 1.00 94.62 96 ASN A CA 1
ATOM 748 C C . ASN A 1 96 ? -0.699 -0.305 -15.809 1.00 94.62 96 ASN A C 1
ATOM 750 O O . ASN A 1 96 ? -1.173 -1.400 -15.513 1.00 94.62 96 ASN A O 1
ATOM 754 N N . LEU A 1 97 ? 0.278 0.234 -15.074 1.00 95.12 97 LEU A N 1
ATOM 755 C CA . LEU A 1 97 ? 0.807 -0.413 -13.873 1.00 95.12 97 LEU A CA 1
ATOM 756 C C . LEU A 1 97 ? -0.190 -0.323 -12.720 1.00 95.12 97 LEU A C 1
ATOM 758 O O . LEU A 1 97 ? -0.777 0.728 -12.454 1.00 95.12 97 LEU A O 1
ATOM 762 N N . ARG A 1 98 ? -0.295 -1.409 -11.956 1.00 94.19 98 ARG A N 1
ATOM 763 C CA . ARG A 1 98 ? -1.065 -1.454 -10.711 1.00 94.19 98 ARG A CA 1
ATOM 764 C C . ARG A 1 98 ? -0.133 -1.184 -9.540 1.00 94.19 98 ARG A C 1
ATOM 766 O O . ARG A 1 98 ? 0.743 -1.996 -9.251 1.00 94.19 98 ARG A O 1
ATOM 773 N N . LEU A 1 99 ? -0.324 -0.055 -8.863 1.00 94.38 99 LEU A N 1
ATOM 774 C CA . LEU A 1 99 ? 0.543 0.368 -7.765 1.00 94.38 99 LEU A CA 1
ATOM 775 C C . LEU A 1 99 ? -0.141 0.192 -6.404 1.00 94.38 99 LEU A C 1
ATOM 777 O O . LEU A 1 99 ? -1.272 0.634 -6.193 1.00 94.38 99 LEU A O 1
ATOM 781 N N . TYR A 1 100 ? 0.595 -0.402 -5.472 1.00 93.31 100 TYR A N 1
ATOM 782 C CA . TYR A 1 100 ? 0.357 -0.315 -4.035 1.00 93.31 100 TYR A CA 1
ATOM 783 C C . TYR A 1 100 ? 1.433 0.600 -3.455 1.00 93.31 100 TYR A C 1
ATOM 785 O O . TYR A 1 100 ? 2.615 0.272 -3.539 1.00 93.31 100 TYR A O 1
ATOM 793 N N . ILE A 1 101 ? 1.047 1.757 -2.918 1.00 93.69 101 ILE A N 1
ATOM 794 C CA . ILE A 1 101 ? 1.994 2.753 -2.399 1.00 93.69 101 ILE A CA 1
ATOM 795 C C . ILE A 1 101 ? 1.782 2.899 -0.900 1.00 93.69 101 ILE A C 1
ATOM 797 O O . ILE A 1 101 ? 0.756 3.420 -0.463 1.00 93.69 101 ILE A O 1
ATOM 801 N N . GLU A 1 102 ? 2.758 2.450 -0.119 1.00 90.81 102 GLU A N 1
ATOM 802 C CA . GLU A 1 102 ? 2.744 2.558 1.332 1.00 90.81 102 GLU A CA 1
ATOM 803 C C . GLU A 1 102 ? 3.127 3.969 1.787 1.00 90.81 102 GLU A C 1
ATOM 805 O O . GLU A 1 102 ? 4.127 4.525 1.337 1.00 90.81 102 GLU A O 1
ATOM 810 N N . TYR A 1 103 ? 2.321 4.543 2.675 1.00 90.44 103 TYR A N 1
ATOM 811 C CA . TYR A 1 103 ? 2.567 5.770 3.420 1.00 90.44 103 TYR A CA 1
ATOM 812 C C . TYR A 1 103 ? 3.055 6.948 2.550 1.00 90.44 103 TYR A C 1
ATOM 814 O O . TYR A 1 103 ? 4.140 7.486 2.794 1.00 90.44 103 TYR A O 1
ATOM 822 N N . PRO A 1 104 ? 2.317 7.341 1.489 1.00 91.94 104 PRO A N 1
ATOM 823 C CA . PRO A 1 104 ? 2.790 8.364 0.566 1.00 91.94 104 PRO A CA 1
ATOM 824 C C . PRO A 1 104 ? 2.700 9.781 1.132 1.00 91.94 104 PRO A C 1
ATOM 826 O O . PRO A 1 104 ? 1.822 10.101 1.926 1.00 91.94 104 PRO A O 1
ATOM 829 N N . VAL A 1 105 ? 3.572 10.667 0.650 1.00 90.38 105 VAL A N 1
ATOM 830 C CA . VAL A 1 105 ? 3.497 12.106 0.952 1.00 90.38 105 VAL A CA 1
ATOM 831 C C . VAL A 1 105 ? 2.252 12.729 0.325 1.00 90.38 105 VAL A C 1
ATOM 833 O O . VAL A 1 105 ? 1.510 13.446 0.983 1.00 90.38 105 VAL A O 1
ATOM 836 N N . LYS A 1 106 ? 2.031 12.463 -0.964 1.00 88.12 106 LYS A N 1
ATOM 837 C CA . LYS A 1 106 ? 0.942 13.028 -1.764 1.00 88.12 106 LYS A CA 1
ATOM 838 C C . LYS A 1 106 ? 0.620 12.097 -2.924 1.00 88.12 106 LYS A C 1
ATOM 840 O O . LYS A 1 106 ? 1.515 11.425 -3.435 1.00 88.12 106 LYS A O 1
ATOM 845 N N . LEU A 1 107 ? -0.631 12.103 -3.378 1.00 88.88 107 LEU A N 1
ATOM 846 C CA . LEU A 1 107 ? -1.037 11.460 -4.626 1.00 88.88 107 LEU A CA 1
ATOM 847 C C . LEU A 1 107 ? -1.985 12.380 -5.407 1.00 88.88 107 LEU A C 1
ATOM 849 O O . LEU A 1 107 ? -2.859 13.002 -4.802 1.00 88.88 107 LEU A O 1
ATOM 853 N N . PRO A 1 108 ? -1.857 12.465 -6.745 1.00 86.19 108 PRO A N 1
ATOM 854 C CA . PRO A 1 108 ? -2.766 13.255 -7.565 1.00 86.19 108 PRO A CA 1
ATOM 855 C C . PRO A 1 108 ? -4.219 12.813 -7.375 1.00 86.19 108 PRO A C 1
ATOM 857 O O . PRO A 1 108 ? -4.522 11.624 -7.493 1.00 86.19 108 PRO A O 1
ATOM 860 N N . GLY A 1 109 ? -5.103 13.779 -7.120 1.00 84.94 109 GLY A N 1
ATOM 861 C CA . GLY A 1 109 ? -6.536 13.540 -6.932 1.00 84.94 109 GLY A CA 1
ATOM 862 C C . GLY A 1 109 ? -6.932 13.037 -5.542 1.00 84.94 109 GLY A C 1
ATOM 863 O O . GLY A 1 109 ? -8.102 12.737 -5.343 1.00 84.94 109 GLY A O 1
ATOM 864 N N . LEU A 1 110 ? -5.999 12.957 -4.585 1.00 83.88 110 LEU A N 1
ATOM 865 C CA . LEU A 1 110 ? -6.295 12.514 -3.226 1.00 83.88 110 LEU A CA 1
ATOM 866 C C . LEU A 1 110 ? -5.930 13.579 -2.191 1.00 83.88 110 LEU A C 1
ATOM 868 O O . LEU A 1 110 ? -4.796 14.050 -2.135 1.00 83.88 110 LEU A O 1
ATOM 872 N N . SER A 1 111 ? -6.895 13.920 -1.337 1.00 86.75 111 SER A N 1
ATOM 873 C CA . SER A 1 111 ? -6.668 14.794 -0.187 1.00 86.75 111 SER A CA 1
ATOM 874 C C . SER A 1 111 ? -6.113 13.965 0.967 1.00 86.75 111 SER A C 1
ATOM 876 O O . SER A 1 111 ? -6.881 13.297 1.661 1.00 86.75 111 SER A O 1
ATOM 878 N N . ILE A 1 112 ? -4.794 14.000 1.151 1.00 86.81 112 ILE A N 1
ATOM 879 C CA . ILE A 1 112 ? -4.080 13.348 2.256 1.00 86.81 112 ILE A CA 1
ATOM 880 C C . ILE A 1 112 ? -3.791 14.394 3.338 1.00 86.81 112 ILE A C 1
ATOM 882 O O . ILE A 1 112 ? -3.343 15.495 3.035 1.00 86.81 112 ILE A O 1
ATOM 886 N N . SER A 1 113 ? -4.058 14.046 4.593 1.00 85.44 113 SER A N 1
ATOM 887 C CA . SER A 1 113 ? -3.750 14.866 5.764 1.00 85.44 113 SER A CA 1
ATOM 888 C C . SER A 1 113 ? -2.255 14.844 6.096 1.00 85.44 113 SER A C 1
ATOM 890 O O . SER A 1 113 ? -1.612 13.792 6.064 1.00 85.44 113 SER A O 1
ATOM 892 N N . ASP A 1 114 ? -1.719 15.988 6.521 1.00 83.44 114 ASP A N 1
ATOM 893 C CA . ASP A 1 114 ? -0.362 16.072 7.071 1.00 83.44 114 ASP A CA 1
ATOM 894 C C . ASP A 1 114 ? -0.269 15.505 8.493 1.00 83.44 114 ASP A C 1
ATOM 896 O O . ASP A 1 114 ? 0.787 15.016 8.904 1.00 83.44 114 ASP A O 1
ATOM 900 N N . THR A 1 115 ? -1.383 15.515 9.230 1.00 86.56 115 THR A N 1
ATOM 901 C CA . THR A 1 115 ? -1.480 14.950 10.577 1.00 86.56 115 THR A CA 1
ATOM 902 C C . THR A 1 115 ? -1.454 13.428 10.530 1.00 86.56 115 THR A C 1
ATOM 904 O O . THR A 1 115 ? -2.263 12.808 9.836 1.00 86.56 115 THR A O 1
ATOM 907 N N . VAL A 1 116 ? -0.549 12.844 11.314 1.00 87.06 116 VAL A N 1
ATOM 908 C CA . VAL A 1 116 ? -0.462 11.401 11.545 1.00 87.06 116 VAL A CA 1
ATOM 909 C C . VAL A 1 116 ? -1.325 11.037 12.750 1.00 87.06 116 VAL A C 1
ATOM 911 O O . VAL A 1 116 ? -1.237 11.680 13.794 1.00 87.06 116 VAL A O 1
ATOM 914 N N . ILE A 1 117 ? -2.144 10.001 12.602 1.00 83.62 117 ILE A N 1
ATOM 915 C CA . ILE A 1 117 ? -2.911 9.389 13.683 1.00 83.62 117 ILE A CA 1
ATOM 916 C C . ILE A 1 117 ? -2.202 8.104 14.091 1.00 83.62 117 ILE A C 1
ATOM 918 O O . ILE A 1 117 ? -2.004 7.218 13.263 1.00 83.62 117 ILE A O 1
ATOM 922 N N . GLU A 1 118 ? -1.834 8.012 15.363 1.00 89.00 118 GLU A N 1
ATOM 923 C CA . GLU A 1 118 ? -1.402 6.768 15.994 1.00 89.00 118 GLU A CA 1
ATOM 924 C C . GLU A 1 118 ? -2.657 6.018 16.459 1.00 89.00 118 GLU A C 1
ATOM 926 O O . GLU A 1 118 ? -3.366 6.473 17.359 1.00 89.00 118 GLU A O 1
ATOM 931 N N . ALA A 1 119 ? -2.968 4.901 15.808 1.00 80.62 119 ALA A N 1
ATOM 932 C CA . ALA A 1 119 ? -4.089 4.051 16.166 1.00 80.62 119 ALA A CA 1
ATOM 933 C C . ALA A 1 119 ? -3.774 3.311 17.466 1.00 80.62 119 ALA A C 1
ATOM 935 O O . ALA A 1 119 ? -2.800 2.559 17.547 1.00 80.62 119 ALA A O 1
ATOM 936 N N . ARG A 1 120 ? -4.617 3.513 18.479 1.00 84.56 120 ARG A N 1
ATOM 937 C CA . ARG A 1 120 ? -4.447 2.887 19.800 1.00 84.56 120 ARG A CA 1
ATOM 938 C C . ARG A 1 120 ? -5.580 1.941 20.132 1.00 84.56 120 ARG A C 1
ATOM 940 O O . ARG A 1 120 ? -5.344 0.849 20.640 1.00 84.56 120 ARG A O 1
ATOM 947 N N . LEU A 1 121 ? -6.803 2.378 19.858 1.00 85.62 121 LEU A N 1
ATOM 948 C CA . LEU A 1 121 ? -8.022 1.609 20.113 1.00 85.62 121 LEU A CA 1
ATOM 949 C C . LEU A 1 121 ? -8.715 1.214 18.809 1.00 85.62 121 LEU A C 1
ATOM 951 O O . LEU A 1 121 ? -9.498 0.266 18.776 1.00 85.62 121 LEU A O 1
ATOM 955 N N . GLU A 1 122 ? -8.385 1.913 17.728 1.00 86.69 122 GLU A N 1
ATOM 956 C CA . GLU A 1 122 ? -8.939 1.686 16.415 1.00 86.69 122 GLU A CA 1
ATOM 957 C C . GLU A 1 122 ? -8.500 0.327 15.861 1.00 86.69 122 GLU A C 1
ATOM 959 O O . GLU A 1 122 ? -7.342 -0.085 15.961 1.00 86.69 122 GLU A O 1
ATOM 964 N N . ARG A 1 123 ? -9.442 -0.363 15.221 1.00 87.00 123 ARG A N 1
ATOM 965 C CA . ARG A 1 123 ? -9.197 -1.597 14.475 1.00 87.00 123 ARG A CA 1
ATOM 966 C C . ARG A 1 123 ? -9.349 -1.343 12.986 1.00 87.00 123 ARG A C 1
ATOM 968 O O . ARG A 1 123 ? -10.122 -0.472 12.586 1.00 87.00 123 ARG A O 1
ATOM 975 N N . GLY A 1 124 ? -8.638 -2.122 12.173 1.00 89.62 124 GLY A N 1
ATOM 976 C CA . GLY A 1 124 ? -8.890 -2.162 10.738 1.00 89.62 124 GLY A CA 1
ATOM 977 C C . GLY A 1 124 ? -10.222 -2.858 10.478 1.00 89.62 124 GLY A C 1
ATOM 978 O O . GLY A 1 124 ? -10.488 -3.900 11.063 1.00 89.62 124 GLY A O 1
ATOM 979 N N . ILE A 1 125 ? -11.063 -2.287 9.629 1.00 91.62 125 ILE A N 1
ATOM 980 C CA . ILE A 1 125 ? -12.347 -2.866 9.236 1.00 91.62 125 ILE A CA 1
ATOM 981 C C . ILE A 1 125 ? -12.357 -2.973 7.720 1.00 91.62 125 ILE A C 1
ATOM 983 O O . ILE A 1 125 ? -12.159 -1.969 7.029 1.00 91.62 125 ILE A O 1
ATOM 987 N N . ILE A 1 126 ? -12.591 -4.179 7.205 1.00 92.81 126 ILE A N 1
ATOM 988 C CA . ILE A 1 126 ? -12.794 -4.382 5.772 1.00 92.81 126 ILE A CA 1
ATOM 989 C C . ILE A 1 126 ? -14.120 -3.738 5.367 1.00 92.81 126 ILE A C 1
ATOM 991 O O . ILE A 1 126 ? -15.154 -3.992 5.980 1.00 92.81 126 ILE A O 1
ATOM 995 N N . VAL A 1 127 ? -14.107 -2.901 4.335 1.00 91.50 127 VAL A N 1
ATOM 996 C CA . VAL A 1 127 ? -15.318 -2.221 3.830 1.00 91.50 127 VAL A CA 1
ATOM 997 C C . VAL A 1 127 ? -15.558 -2.449 2.339 1.00 91.50 127 VAL A C 1
ATOM 999 O O . VAL A 1 127 ? -16.607 -2.065 1.832 1.00 91.50 127 VAL A O 1
ATOM 1002 N N . SER A 1 128 ? -14.614 -3.093 1.653 1.00 89.75 128 SER A N 1
ATOM 1003 C CA . SER A 1 128 ? -14.724 -3.473 0.246 1.00 89.75 128 SER A CA 1
ATOM 1004 C C . SER A 1 128 ? -14.949 -4.975 0.097 1.00 89.75 128 SER A C 1
ATOM 1006 O O . SER A 1 128 ? -14.514 -5.769 0.925 1.00 89.75 128 SER A O 1
ATOM 1008 N N . ASP A 1 129 ? -15.598 -5.339 -1.000 1.00 90.81 129 ASP A N 1
ATOM 1009 C CA . ASP A 1 129 ? -15.791 -6.685 -1.535 1.00 90.81 129 ASP A CA 1
ATOM 1010 C C . ASP A 1 129 ? -14.628 -7.166 -2.436 1.00 90.81 129 ASP A C 1
ATOM 1012 O O . ASP A 1 129 ? -14.706 -8.241 -3.020 1.00 90.81 129 ASP A O 1
ATOM 1016 N N . ASP A 1 130 ? -13.531 -6.399 -2.542 1.00 88.12 130 ASP A N 1
ATOM 1017 C CA . ASP A 1 130 ? -12.339 -6.744 -3.341 1.00 88.12 130 ASP A CA 1
ATOM 1018 C C . ASP A 1 130 ? -11.488 -7.884 -2.725 1.00 88.12 130 ASP A C 1
ATOM 1020 O O . ASP A 1 130 ? -10.535 -8.345 -3.364 1.00 88.12 130 ASP A O 1
ATOM 1024 N N . PHE A 1 131 ? -11.756 -8.283 -1.478 1.00 85.38 131 PHE A N 1
ATOM 1025 C CA . PHE A 1 131 ? -11.057 -9.373 -0.789 1.00 85.38 131 PHE A CA 1
ATOM 1026 C C . PHE A 1 131 ? -11.805 -10.706 -0.937 1.00 85.38 131 PHE A C 1
ATOM 1028 O O . PHE A 1 131 ? -12.954 -10.741 -1.370 1.00 85.38 131 PHE A O 1
ATOM 1035 N N . ASP A 1 132 ? -11.143 -11.820 -0.608 1.00 87.25 132 ASP A N 1
ATOM 1036 C CA . ASP A 1 132 ? -11.797 -13.129 -0.657 1.00 87.25 132 ASP A CA 1
ATOM 1037 C C . ASP A 1 132 ? -12.759 -13.350 0.529 1.00 87.25 132 ASP A C 1
ATOM 1039 O O . ASP A 1 132 ? -12.916 -12.504 1.412 1.00 87.25 132 ASP A O 1
ATOM 1043 N N . LYS A 1 133 ? -13.400 -14.522 0.549 1.00 88.69 133 LYS A N 1
ATOM 1044 C CA . LYS A 1 133 ? -14.374 -14.931 1.573 1.00 88.69 133 LYS A CA 1
ATOM 1045 C C . LYS A 1 133 ? -13.829 -14.964 3.011 1.00 88.69 133 LYS A C 1
ATOM 1047 O O . LYS A 1 133 ? -14.616 -15.004 3.950 1.00 88.69 133 LYS A O 1
ATOM 1052 N N . ASP A 1 134 ? -12.513 -15.006 3.199 1.00 88.69 134 ASP A N 1
ATOM 1053 C CA . ASP A 1 134 ? -11.892 -15.010 4.524 1.00 88.69 134 ASP A CA 1
ATOM 1054 C C . ASP A 1 134 ? -11.749 -13.572 5.067 1.00 88.69 134 ASP A C 1
ATOM 1056 O O . ASP A 1 134 ? -11.511 -13.378 6.258 1.00 88.69 134 ASP A O 1
ATOM 1060 N N . LEU A 1 135 ? -11.953 -12.557 4.216 1.00 89.25 135 LEU A N 1
ATOM 1061 C CA . LEU A 1 135 ? -11.919 -11.131 4.542 1.00 89.25 135 LEU A CA 1
ATOM 1062 C C . LEU A 1 135 ? -13.142 -10.396 3.972 1.00 89.25 135 LEU A C 1
ATOM 1064 O O . LEU A 1 135 ? -13.024 -9.392 3.275 1.00 89.25 135 LEU A O 1
ATOM 1068 N N . GLU A 1 136 ? -14.339 -10.877 4.300 1.00 94.12 136 GLU A N 1
ATOM 1069 C CA . GLU A 1 136 ? -15.595 -10.221 3.918 1.00 94.12 136 GLU A CA 1
ATOM 1070 C C . GLU A 1 136 ? -15.737 -8.818 4.545 1.00 94.12 136 GLU A C 1
ATOM 1072 O O . GLU A 1 136 ? -15.161 -8.548 5.611 1.00 94.12 136 GLU A O 1
ATOM 1077 N N . PRO A 1 137 ? -16.559 -7.926 3.958 1.00 94.19 137 PRO A N 1
ATOM 1078 C CA . PRO A 1 137 ? -16.929 -6.667 4.591 1.00 94.19 137 PRO A CA 1
ATOM 1079 C C . PRO A 1 137 ? -17.363 -6.842 6.055 1.00 94.19 137 PRO A C 1
ATOM 1081 O O . PRO A 1 137 ? -18.068 -7.785 6.411 1.00 94.19 137 PRO A O 1
ATOM 1084 N N . MET A 1 138 ? -16.961 -5.888 6.896 1.00 93.62 138 MET A N 1
ATOM 1085 C CA . MET A 1 138 ? -17.086 -5.870 8.360 1.00 93.62 138 MET 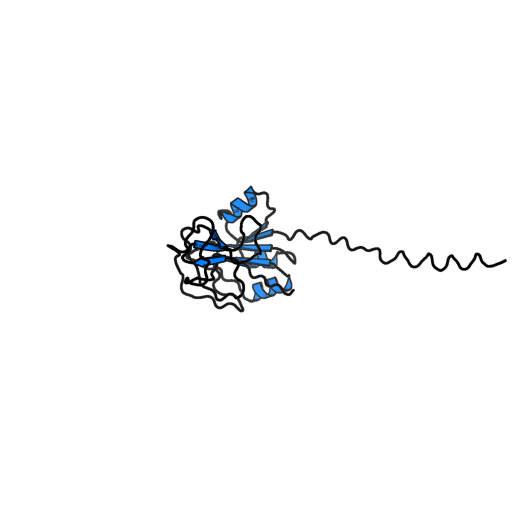A CA 1
ATOM 1086 C C . MET A 1 138 ? -16.154 -6.816 9.128 1.00 93.62 138 MET A C 1
ATOM 1088 O O . MET A 1 138 ? -16.217 -6.827 10.360 1.00 93.62 138 MET A O 1
ATOM 1092 N N . SER A 1 139 ? -15.259 -7.550 8.462 1.00 92.44 139 SER A N 1
ATOM 1093 C CA . SER A 1 139 ? -14.186 -8.273 9.155 1.00 92.44 139 SER A CA 1
ATOM 1094 C C . SER A 1 139 ? -13.249 -7.299 9.875 1.00 92.44 139 SER A C 1
ATOM 1096 O O . SER A 1 139 ? -12.898 -6.245 9.335 1.00 92.44 139 SER A O 1
ATOM 1098 N N . ILE A 1 140 ? -12.861 -7.649 11.101 1.00 90.81 140 ILE A N 1
ATOM 1099 C CA . ILE A 1 140 ? -11.991 -6.856 11.972 1.00 90.81 140 ILE A CA 1
ATOM 1100 C C . ILE A 1 140 ? -10.552 -7.363 11.862 1.00 90.81 140 ILE A C 1
ATOM 1102 O O . ILE A 1 140 ? -10.278 -8.553 11.968 1.00 90.81 140 ILE A O 1
ATOM 1106 N N . LEU A 1 141 ? -9.618 -6.427 11.705 1.00 88.25 141 LEU A N 1
ATOM 1107 C CA . LEU A 1 141 ? -8.181 -6.657 11.677 1.00 88.25 141 LEU A CA 1
ATOM 1108 C C . LEU A 1 141 ? -7.504 -5.969 12.863 1.00 88.25 141 LEU A C 1
ATOM 1110 O O . LEU A 1 141 ? -7.657 -4.763 13.092 1.00 88.25 141 LEU A O 1
ATOM 1114 N N . GLY A 1 142 ? -6.684 -6.729 13.587 1.00 84.12 142 GLY A N 1
ATOM 1115 C CA . GLY A 1 142 ? -5.735 -6.177 14.547 1.00 84.12 142 GLY A CA 1
ATOM 1116 C C . GLY A 1 142 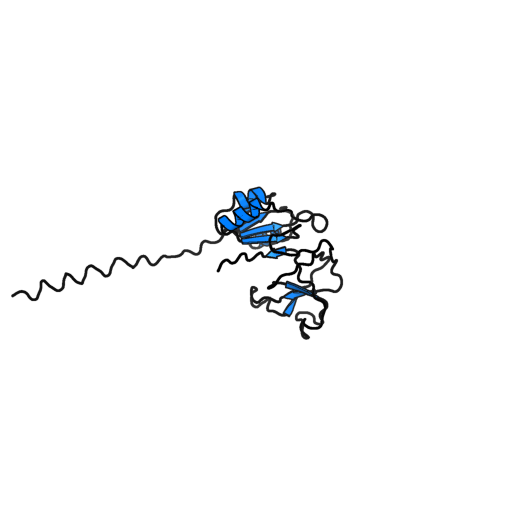? -4.526 -5.587 13.823 1.00 84.12 142 GLY A C 1
ATOM 1117 O O . GLY A 1 142 ? -3.755 -6.328 13.219 1.00 84.12 142 GLY A O 1
ATOM 1118 N N . ILE A 1 143 ? -4.343 -4.267 13.900 1.00 79.31 143 ILE A N 1
ATOM 1119 C CA . ILE A 1 143 ? -3.165 -3.581 13.357 1.00 79.31 143 ILE A CA 1
ATOM 1120 C C . ILE A 1 143 ? -2.447 -2.897 14.520 1.00 79.31 143 ILE A C 1
ATOM 1122 O O . ILE A 1 143 ? -2.903 -1.875 15.024 1.00 79.31 143 ILE A O 1
ATOM 1126 N N . ASN A 1 144 ? -1.355 -3.500 14.987 1.00 77.50 144 ASN A N 1
ATOM 1127 C CA . ASN A 1 144 ? -0.576 -2.967 16.104 1.00 77.50 144 ASN A CA 1
ATOM 1128 C C . ASN A 1 144 ? 0.355 -1.844 15.626 1.00 77.50 144 ASN A C 1
ATOM 1130 O O . ASN A 1 144 ? 0.888 -1.928 14.521 1.00 77.50 144 ASN A O 1
ATOM 1134 N N . ASP A 1 145 ? 0.567 -0.830 16.472 1.00 80.69 145 ASP A N 1
ATOM 1135 C CA . ASP A 1 145 ? 1.483 0.300 16.222 1.00 80.69 145 ASP A CA 1
ATOM 1136 C C . ASP A 1 145 ? 1.213 1.042 14.892 1.00 80.69 145 ASP A C 1
ATOM 1138 O O . ASP A 1 145 ? 2.114 1.489 14.173 1.00 80.69 145 ASP A O 1
ATOM 1142 N N . CYS A 1 146 ? -0.068 1.139 14.519 1.00 83.19 146 CYS A N 1
ATOM 1143 C CA . CYS A 1 146 ? -0.459 1.675 13.223 1.00 83.19 146 CYS A CA 1
ATOM 1144 C C . CYS A 1 146 ? -0.465 3.205 13.229 1.00 83.19 146 CYS A C 1
ATOM 1146 O O . CYS A 1 146 ? -1.308 3.849 13.842 1.00 83.19 146 CYS A O 1
ATOM 1148 N N . HIS A 1 147 ? 0.449 3.787 12.471 1.00 88.31 147 HIS A N 1
ATOM 1149 C CA . HIS A 1 147 ? 0.486 5.196 12.117 1.00 88.31 147 HIS A CA 1
ATOM 1150 C C . HIS A 1 147 ? -0.181 5.409 10.760 1.00 88.31 147 HIS A C 1
ATOM 1152 O O . HIS A 1 147 ? 0.211 4.801 9.758 1.00 88.31 147 HIS A O 1
ATOM 1158 N N . ILE A 1 148 ? -1.179 6.285 10.717 1.00 86.75 148 ILE A N 1
ATOM 1159 C CA . ILE A 1 148 ? -2.003 6.526 9.535 1.00 86.75 148 ILE A CA 1
ATOM 1160 C C . ILE A 1 148 ? -1.992 7.996 9.183 1.00 86.75 148 ILE A C 1
ATOM 1162 O O . ILE A 1 148 ? -2.086 8.867 10.040 1.00 86.75 148 ILE A O 1
ATOM 1166 N N . ILE A 1 149 ? -1.961 8.251 7.885 1.00 88.94 149 ILE A N 1
ATOM 1167 C CA . ILE A 1 149 ? -2.281 9.540 7.288 1.00 88.94 149 ILE A CA 1
ATOM 1168 C C . ILE A 1 149 ? -3.714 9.466 6.746 1.00 88.94 149 ILE A C 1
ATOM 1170 O O . ILE A 1 149 ? -3.957 8.751 5.769 1.00 88.94 149 ILE A O 1
ATOM 1174 N N . PRO A 1 150 ? -4.694 10.127 7.391 1.00 88.50 150 PRO A N 1
ATOM 1175 C CA . PRO A 1 150 ? -6.066 10.132 6.906 1.00 88.50 150 PRO A CA 1
ATOM 1176 C C . PRO A 1 150 ? -6.136 10.662 5.479 1.00 88.50 150 PRO A C 1
ATOM 1178 O O . PRO A 1 150 ? -5.483 11.652 5.143 1.00 88.50 150 PRO A O 1
ATOM 1181 N N . ALA A 1 151 ? -6.950 10.022 4.650 1.00 87.62 151 ALA A N 1
ATOM 1182 C CA . ALA A 1 151 ? -7.164 10.444 3.279 1.00 87.62 151 ALA A CA 1
ATOM 1183 C C . ALA A 1 151 ? -8.648 10.390 2.936 1.00 87.62 151 ALA A C 1
ATOM 1185 O O . ALA A 1 151 ? -9.350 9.450 3.302 1.00 87.62 151 ALA A O 1
ATOM 1186 N N . LYS A 1 152 ? -9.137 11.383 2.192 1.00 85.12 152 LYS A N 1
ATOM 1187 C CA . LYS A 1 152 ? -10.510 11.348 1.683 1.00 85.12 152 LYS A CA 1
ATOM 1188 C C . LYS A 1 152 ? -10.564 10.462 0.438 1.00 85.12 152 LYS A C 1
ATOM 1190 O O . LYS A 1 152 ? -10.115 10.890 -0.619 1.00 85.12 152 LYS A O 1
ATOM 1195 N N . VAL A 1 153 ? -11.098 9.250 0.578 1.00 85.88 153 VAL A N 1
ATOM 1196 C CA . VAL A 1 153 ? -11.221 8.241 -0.489 1.00 85.88 153 VAL A CA 1
ATOM 1197 C C . VAL A 1 153 ? -12.692 7.844 -0.625 1.00 85.88 153 VAL A C 1
ATOM 1199 O O . VAL A 1 153 ? -13.331 7.575 0.390 1.00 85.88 153 VAL A O 1
ATOM 1202 N N . ASP A 1 154 ? -13.212 7.763 -1.851 1.00 84.88 154 ASP A N 1
ATOM 1203 C CA . ASP A 1 154 ? -14.620 7.406 -2.098 1.00 84.88 154 ASP A CA 1
ATOM 1204 C C . ASP A 1 154 ? -14.902 5.905 -1.904 1.00 84.88 154 ASP A C 1
ATOM 1206 O O . ASP A 1 154 ? -15.974 5.519 -1.448 1.00 84.88 154 ASP A O 1
ATOM 1210 N N . SER A 1 155 ? -13.933 5.044 -2.231 1.00 87.56 155 SER A N 1
ATOM 1211 C CA . SER A 1 155 ? -14.058 3.581 -2.131 1.00 87.56 155 SER A CA 1
ATOM 1212 C C . SER A 1 155 ? -12.830 2.968 -1.445 1.00 87.56 155 SER A C 1
ATOM 1214 O O . SER A 1 155 ? -11.963 2.393 -2.109 1.00 87.56 155 SER A O 1
ATOM 1216 N N . PRO A 1 156 ? -12.683 3.149 -0.119 1.00 89.81 156 PRO A N 1
ATOM 1217 C CA . PRO A 1 156 ? -11.599 2.533 0.638 1.00 89.81 156 PRO A CA 1
ATOM 1218 C C . PRO A 1 156 ? -11.741 1.005 0.672 1.00 89.81 156 PRO A C 1
ATOM 1220 O O . PRO A 1 156 ? -12.843 0.471 0.620 1.00 89.81 156 PRO A O 1
ATOM 1223 N N . LEU A 1 157 ? -10.617 0.296 0.802 1.00 90.19 157 LEU A N 1
ATOM 1224 C CA . LEU A 1 157 ? -10.617 -1.154 1.049 1.00 90.19 157 LEU A CA 1
ATOM 1225 C C . LEU A 1 157 ? -10.799 -1.474 2.534 1.00 90.19 157 LEU A C 1
ATOM 1227 O O . LEU A 1 157 ? -11.530 -2.388 2.911 1.00 90.19 157 LEU A O 1
ATOM 1231 N N . ILE A 1 158 ? -10.083 -0.709 3.358 1.00 90.19 158 ILE A N 1
ATOM 1232 C CA . ILE A 1 158 ? -9.980 -0.850 4.804 1.00 90.19 158 ILE A CA 1
ATOM 1233 C C . ILE A 1 158 ? -10.120 0.550 5.398 1.00 90.19 158 ILE A C 1
ATOM 1235 O O . ILE A 1 158 ? -9.559 1.512 4.867 1.00 90.19 158 ILE A O 1
ATOM 1239 N N . VAL A 1 159 ? -10.855 0.666 6.497 1.00 91.00 159 VAL A N 1
ATOM 1240 C CA . VAL A 1 159 ? -10.915 1.879 7.326 1.00 91.00 159 VAL A CA 1
ATOM 1241 C C . VAL A 1 159 ? -10.455 1.553 8.736 1.00 91.00 159 VAL A C 1
ATOM 1243 O O . VAL A 1 159 ? -10.565 0.405 9.158 1.00 91.00 159 VAL A O 1
ATOM 1246 N N . LEU A 1 160 ? -9.965 2.543 9.483 1.00 90.31 160 LEU A N 1
ATOM 1247 C CA . LEU A 1 160 ? -9.758 2.379 10.920 1.00 90.31 160 LEU A CA 1
ATOM 1248 C C . LEU A 1 160 ? -10.878 3.021 11.721 1.00 90.31 160 LEU A C 1
ATOM 1250 O O . LEU A 1 160 ? -11.270 4.149 11.438 1.00 90.31 160 LEU A O 1
ATOM 1254 N N . GLY A 1 161 ? -11.372 2.325 12.738 1.00 87.56 161 GLY A N 1
ATOM 1255 C CA . GLY A 1 161 ? -12.417 2.847 13.611 1.00 87.56 161 GLY A CA 1
ATOM 1256 C C . GLY A 1 161 ? -12.506 2.107 14.937 1.00 87.56 161 GLY A C 1
ATOM 1257 O O . GLY A 1 161 ? -11.999 0.995 15.087 1.00 87.56 161 GLY A O 1
ATOM 1258 N N . ASN A 1 162 ? -13.166 2.740 15.904 1.00 88.44 162 ASN A N 1
ATOM 1259 C CA . ASN A 1 162 ? -13.498 2.117 17.180 1.00 88.44 162 ASN A CA 1
ATOM 1260 C C . ASN A 1 162 ? -14.775 1.297 17.003 1.00 88.44 162 ASN A C 1
ATOM 1262 O O . ASN A 1 162 ? -15.857 1.862 16.880 1.00 88.44 162 ASN A O 1
ATOM 1266 N N . VAL A 1 163 ? -14.639 -0.025 16.961 1.00 85.06 163 VAL A N 1
ATOM 1267 C CA . VAL A 1 163 ? -15.753 -0.962 16.776 1.00 85.06 163 VAL A CA 1
ATOM 1268 C C . VAL A 1 163 ? -15.768 -2.002 17.885 1.00 85.06 163 VAL A C 1
ATOM 1270 O O . VAL A 1 163 ? -14.723 -2.391 18.405 1.00 85.06 163 VAL A O 1
ATOM 1273 N N . ALA A 1 164 ? -16.965 -2.462 18.236 1.00 81.06 164 ALA A N 1
ATOM 1274 C CA . ALA A 1 164 ? -17.151 -3.595 19.130 1.00 81.06 164 ALA A CA 1
ATOM 1275 C C . ALA A 1 164 ? -17.259 -4.901 18.328 1.00 81.06 164 ALA A C 1
ATOM 1277 O O . ALA A 1 164 ? -17.935 -4.960 17.298 1.00 81.06 164 ALA A O 1
ATOM 1278 N N 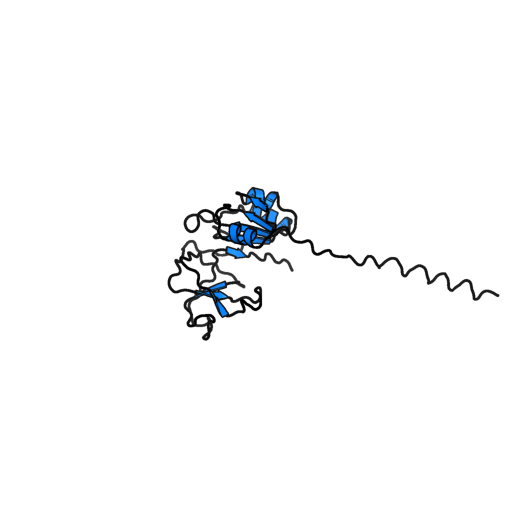. GLY A 1 165 ? -16.607 -5.944 18.840 1.00 78.94 165 GLY A N 1
ATOM 1279 C CA . GLY A 1 165 ? -16.491 -7.256 18.204 1.00 78.94 165 GLY A CA 1
ATOM 1280 C C . GLY A 1 165 ? -15.044 -7.749 18.194 1.00 78.94 165 GLY A C 1
ATOM 1281 O O . GLY A 1 165 ? -14.116 -6.957 18.349 1.00 78.94 165 GLY A O 1
ATOM 1282 N N . PHE A 1 166 ? -14.859 -9.063 18.059 1.00 75.31 166 PHE A N 1
ATOM 1283 C CA . PHE A 1 166 ? -13.527 -9.669 17.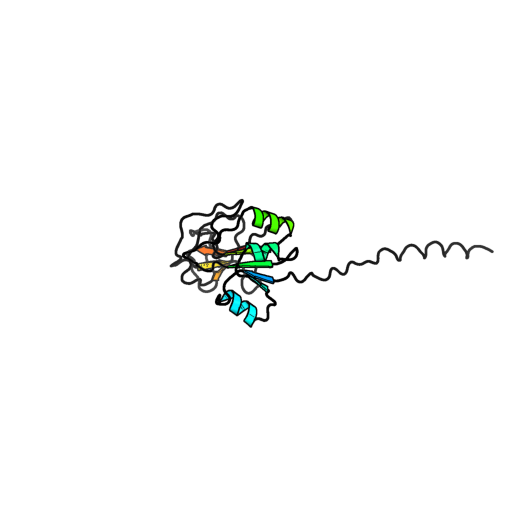960 1.00 75.31 166 PHE A CA 1
ATOM 1284 C C . PHE A 1 166 ? -13.127 -9.840 16.489 1.00 75.31 166 PHE A C 1
ATOM 1286 O O . PHE A 1 166 ? -12.212 -9.160 16.038 1.00 75.31 166 PHE A O 1
ATOM 1293 N N . ASP A 1 167 ? -13.896 -10.628 15.726 1.00 83.00 167 ASP A N 1
ATOM 1294 C CA . ASP A 1 167 ? -13.626 -10.888 14.300 1.00 83.00 167 ASP A CA 1
ATOM 1295 C C . ASP A 1 167 ? -14.510 -10.080 13.341 1.00 83.00 167 ASP A C 1
ATOM 1297 O O . ASP A 1 167 ? -14.170 -9.907 12.174 1.00 83.00 167 ASP A O 1
ATOM 1301 N N . LYS A 1 168 ? -15.661 -9.585 13.809 1.00 82.31 168 LYS A N 1
ATOM 1302 C CA . LYS A 1 168 ? -16.629 -8.839 12.989 1.00 82.31 168 LYS A CA 1
ATOM 1303 C C . LYS A 1 168 ? -17.155 -7.612 13.721 1.00 82.31 168 LYS A C 1
ATOM 1305 O O . LYS A 1 168 ? -17.447 -7.684 14.913 1.00 82.31 168 LYS A O 1
ATOM 1310 N N . ALA A 1 169 ? -17.334 -6.506 13.001 1.00 79.94 169 ALA A N 1
ATOM 1311 C CA . ALA A 1 169 ? -17.951 -5.284 13.514 1.00 79.94 169 ALA A CA 1
ATOM 1312 C C . ALA A 1 169 ? -19.480 -5.448 13.562 1.00 79.94 169 ALA A C 1
ATOM 1314 O O . ALA A 1 169 ? -20.203 -4.960 12.696 1.00 79.94 169 ALA A O 1
ATOM 1315 N N . VAL A 1 170 ? -19.976 -6.175 14.567 1.00 77.88 170 VAL A N 1
ATOM 1316 C CA . VAL A 1 170 ? -21.381 -6.632 14.645 1.00 77.88 170 VAL A CA 1
ATOM 1317 C C . VAL A 1 170 ? -22.412 -5.500 14.718 1.00 77.88 170 VAL A C 1
ATOM 1319 O O . VAL A 1 170 ? -23.552 -5.689 14.308 1.00 77.88 170 VAL A O 1
ATOM 1322 N N . TYR A 1 171 ? -22.010 -4.318 15.186 1.00 79.75 171 TYR A N 1
ATOM 1323 C CA . TYR A 1 171 ? -22.859 -3.120 15.240 1.00 79.75 171 TYR A CA 1
ATOM 1324 C C . TYR A 1 171 ? -22.679 -2.191 14.027 1.00 79.75 171 TYR A C 1
ATOM 1326 O O . TYR A 1 171 ? -23.304 -1.137 13.949 1.00 79.75 171 TYR A O 1
ATOM 1334 N N . GLY A 1 172 ? -21.837 -2.575 13.065 1.00 83.44 172 GLY A N 1
ATOM 1335 C CA . GLY A 1 172 ? -21.490 -1.752 11.913 1.00 83.44 172 GLY A CA 1
ATOM 1336 C C . GLY A 1 172 ? -20.566 -0.577 12.254 1.00 83.44 172 GLY A C 1
ATOM 1337 O O . GLY A 1 172 ? -20.019 -0.476 13.351 1.00 83.44 172 GLY A O 1
ATOM 1338 N N . VAL A 1 173 ? -20.365 0.304 11.267 1.00 84.25 173 VAL A N 1
ATOM 1339 C CA . VAL A 1 173 ? -19.405 1.428 11.334 1.00 84.25 173 VAL A CA 1
ATOM 1340 C C . VAL A 1 173 ? -20.035 2.809 11.124 1.00 84.25 173 VAL A C 1
ATOM 1342 O O . VAL A 1 173 ? -19.324 3.807 11.091 1.00 84.25 173 VAL A O 1
ATOM 1345 N N . LYS A 1 174 ? -21.361 2.889 10.951 1.00 83.62 174 LYS A N 1
ATOM 1346 C CA . LYS A 1 174 ? -22.047 4.138 10.568 1.00 83.62 174 LYS A CA 1
ATOM 1347 C C . LYS A 1 174 ? -22.027 5.201 11.670 1.00 83.62 174 LYS A C 1
ATOM 1349 O O . LYS A 1 174 ? -21.936 6.383 11.358 1.00 83.62 174 LYS A O 1
ATOM 1354 N N . ASP A 1 175 ? -22.058 4.771 12.928 1.00 80.19 175 ASP A N 1
ATOM 1355 C CA . ASP A 1 175 ? -22.204 5.657 14.090 1.00 80.19 175 ASP A CA 1
ATOM 1356 C C . ASP A 1 175 ? -20.875 5.935 14.809 1.00 80.19 175 ASP A C 1
ATOM 1358 O O . ASP A 1 175 ? -20.854 6.492 15.907 1.00 80.19 175 ASP A O 1
ATOM 1362 N N . VAL A 1 176 ? -19.745 5.544 14.210 1.00 82.12 176 VAL A N 1
ATOM 1363 C CA . VAL A 1 176 ? -18.415 5.712 14.805 1.00 82.12 176 VAL A CA 1
ATOM 1364 C C . VAL A 1 176 ? -17.517 6.544 13.906 1.00 82.12 176 VAL A C 1
ATOM 1366 O O . VAL A 1 176 ? -17.590 6.492 12.680 1.00 82.12 176 VAL A O 1
ATOM 1369 N N . LYS A 1 177 ? -16.625 7.324 14.522 1.00 84.19 177 LYS A N 1
ATOM 1370 C CA . LYS A 1 177 ? -15.615 8.066 13.772 1.00 84.19 177 LYS A CA 1
ATOM 1371 C C . LYS A 1 177 ? -14.646 7.072 13.136 1.00 84.19 177 LYS A C 1
ATOM 1373 O O . LYS A 1 177 ? -13.902 6.393 13.841 1.00 84.19 177 LYS A O 1
ATOM 1378 N N . THR A 1 178 ? -14.645 7.023 11.810 1.00 82.12 178 THR A N 1
ATOM 1379 C CA . THR A 1 178 ? -13.712 6.211 11.029 1.00 82.12 178 THR A CA 1
ATOM 1380 C C . THR A 1 178 ? -12.709 7.084 10.293 1.00 82.12 178 THR A C 1
ATOM 1382 O O . THR A 1 178 ? -13.056 8.146 9.773 1.00 82.12 178 THR A O 1
ATOM 1385 N N . TYR A 1 179 ? -11.482 6.598 10.179 1.00 78.50 179 TYR A N 1
ATOM 1386 C CA . TYR A 1 179 ? -10.430 7.189 9.374 1.00 78.50 179 TYR A CA 1
ATOM 1387 C C . TYR A 1 179 ? -10.207 6.303 8.148 1.00 78.50 179 TYR A C 1
ATOM 1389 O O . TYR A 1 179 ? -9.546 5.263 8.257 1.00 78.50 179 TYR A O 1
ATOM 1397 N N . PRO A 1 180 ? -10.756 6.674 6.975 1.00 66.25 180 PRO A N 1
ATOM 1398 C CA . PRO A 1 180 ? -10.253 6.141 5.724 1.00 66.25 180 PRO A CA 1
ATOM 1399 C C . PRO A 1 180 ? -8.792 6.558 5.624 1.00 66.25 180 PRO A C 1
ATOM 1401 O O . PRO A 1 180 ? -8.420 7.729 5.731 1.00 66.25 180 PRO A O 1
ATOM 1404 N N . GLY A 1 181 ? -7.940 5.561 5.533 1.00 48.59 181 GLY A N 1
ATOM 1405 C CA . GLY A 1 181 ? -6.526 5.755 5.708 1.00 48.59 181 GLY A CA 1
ATOM 1406 C C . GLY A 1 181 ? -5.825 4.462 5.401 1.00 48.59 181 GLY A C 1
ATOM 1407 O O . GLY A 1 181 ? -6.405 3.379 5.385 1.00 48.59 181 GLY A O 1
ATOM 1408 N N . THR A 1 182 ? -4.559 4.600 5.094 1.00 39.53 182 THR A N 1
ATOM 1409 C CA . THR A 1 182 ? -3.787 3.515 4.539 1.00 39.53 182 THR A CA 1
ATOM 1410 C C . THR A 1 182 ? -2.424 3.516 5.199 1.00 39.53 182 THR A C 1
ATOM 1412 O O . THR A 1 182 ? -1.738 4.537 5.106 1.00 39.53 182 THR A O 1
ATOM 1415 N N . PRO A 1 183 ? -1.965 2.377 5.750 1.00 44.53 183 PRO A N 1
ATOM 1416 C CA . PRO A 1 183 ? -0.567 2.015 5.617 1.00 44.53 183 PRO A CA 1
ATOM 1417 C C . PRO A 1 183 ? -0.219 2.031 4.134 1.00 44.53 183 PRO A C 1
ATOM 1419 O O . PRO A 1 183 ? 0.770 2.640 3.784 1.00 44.53 183 PRO A O 1
ATOM 1422 N N . ALA A 1 184 ? -1.083 1.541 3.234 1.00 33.44 184 ALA A N 1
ATOM 1423 C CA . ALA A 1 184 ? -0.872 1.675 1.796 1.00 33.44 184 ALA A CA 1
ATOM 1424 C C . ALA A 1 184 ? -2.105 1.842 0.912 1.00 33.44 184 ALA A C 1
ATOM 1426 O O . ALA A 1 184 ? -3.138 1.201 1.090 1.00 33.44 184 ALA A O 1
ATOM 1427 N N . ILE A 1 185 ? -1.951 2.733 -0.058 1.00 33.81 185 ILE A N 1
ATOM 1428 C CA . ILE A 1 185 ? -2.957 3.116 -1.030 1.00 33.81 185 ILE A CA 1
ATOM 1429 C C . ILE A 1 185 ? -2.886 2.129 -2.187 1.00 33.81 185 ILE A C 1
ATOM 1431 O O . ILE A 1 185 ? -1.921 2.128 -2.952 1.00 33.81 185 ILE A O 1
ATOM 1435 N N . LYS A 1 186 ? -3.933 1.311 -2.351 1.00 31.50 186 LYS A N 1
ATOM 1436 C CA . LYS A 1 186 ? -4.259 0.731 -3.657 1.00 31.50 186 LYS A CA 1
ATOM 1437 C C . LYS A 1 186 ? -4.879 1.859 -4.472 1.00 31.50 186 LYS A C 1
ATOM 1439 O O . LYS A 1 186 ? -6.074 2.122 -4.367 1.00 31.50 186 LYS A O 1
ATOM 1444 N N . GLN A 1 187 ? -4.077 2.538 -5.290 1.00 33.38 187 GLN A N 1
ATOM 1445 C CA . GLN A 1 187 ? -4.656 3.296 -6.391 1.00 33.38 187 GLN A CA 1
ATOM 1446 C C . GLN A 1 187 ? -5.110 2.260 -7.419 1.00 33.38 187 GLN A C 1
ATOM 1448 O O . GLN A 1 187 ? -4.346 1.807 -8.270 1.00 33.38 187 GLN A O 1
ATOM 1453 N N . ARG A 1 188 ? -6.381 1.861 -7.327 1.00 28.33 188 ARG A N 1
ATOM 1454 C CA . ARG A 1 188 ? -7.114 1.335 -8.475 1.00 28.33 188 ARG A CA 1
ATOM 1455 C C . ARG A 1 188 ? -7.331 2.544 -9.401 1.00 28.33 188 ARG A C 1
ATOM 1457 O O . ARG A 1 188 ? -8.381 3.168 -9.391 1.00 28.33 188 ARG A O 1
ATOM 1464 N N . LEU A 1 189 ? -6.310 2.926 -10.174 1.00 28.62 189 LEU A N 1
ATOM 1465 C CA . LEU A 1 189 ? -6.523 3.661 -11.425 1.00 28.62 189 LEU A CA 1
ATOM 1466 C C . LEU A 1 189 ? -7.167 2.659 -12.393 1.00 28.62 189 LEU A C 1
ATOM 1468 O O . LEU A 1 189 ? -6.515 2.119 -13.275 1.00 28.62 189 LEU A O 1
ATOM 1472 N N . VAL A 1 190 ? -8.433 2.325 -12.130 1.00 23.89 190 VAL A N 1
ATOM 1473 C CA . VAL A 1 190 ? -9.296 1.618 -13.073 1.00 23.89 190 VAL A CA 1
ATOM 1474 C C . VAL A 1 190 ? -9.801 2.688 -14.011 1.00 23.89 190 VAL A C 1
ATOM 1476 O O . VAL A 1 190 ? -10.719 3.433 -13.679 1.00 23.89 190 VAL A O 1
ATOM 1479 N N . PHE A 1 191 ? -9.174 2.798 -15.170 1.00 26.62 191 PHE A N 1
ATOM 1480 C CA . PHE A 1 191 ? -9.952 3.158 -16.339 1.00 26.62 191 PHE A CA 1
ATOM 1481 C C . PHE A 1 191 ? -10.531 1.839 -16.839 1.00 26.62 191 PHE A C 1
ATOM 1483 O O . PHE A 1 191 ? -9.777 1.047 -17.388 1.00 26.62 191 PHE A O 1
ATOM 1490 N N . LEU A 1 192 ? -11.809 1.630 -16.496 1.00 27.22 192 LEU A N 1
ATOM 1491 C CA . LEU A 1 192 ? -12.737 0.555 -16.889 1.00 27.22 192 LEU A CA 1
ATOM 1492 C C . LEU A 1 192 ? -12.132 -0.845 -17.102 1.00 27.22 192 LEU A C 1
ATOM 1494 O O . LEU A 1 192 ? -11.496 -1.086 -18.148 1.00 27.22 192 LEU A O 1
#

Secondary structure (DSSP, 8-state):
--SSTTSSSSTTSSSSS----------PPEEEES-TT-HHHHHHHHTT--EEEES-HHHHHHHPPTT-EEEE--TTTTT-PBP--HHHHHHHHHTT-EEEEESBS-BTTBEE-SSPEE-SS-EEEE--SSS-GGG-TTBEE--TT-EEEEEE-SS-SEEEE----SSB-TT-STTS-EEEEESEEEE-----

Radius of gyration: 23.75 Å; chains: 1; bounding box: 42×48×86 Å